Protein AF-A0A9P5YL23-F1 (afdb_monomer)

Mean predicted aligned error: 7.06 Å

Organism: NCBI:txid64659

Solvent-accessible surface area (backbone atoms only — not comparable to full-atom values): 14192 Å² total; per-residue (Å²): 144,65,66,66,64,56,51,51,53,51,50,52,52,52,50,51,51,50,51,52,51,51,53,51,48,52,57,47,50,53,52,48,51,55,54,59,71,64,46,39,34,53,81,73,14,36,40,93,88,44,60,67,50,43,65,71,10,57,54,52,69,65,49,78,51,71,68,59,44,67,68,56,74,75,58,50,74,43,81,51,100,82,50,71,39,52,40,58,86,57,52,39,95,73,55,47,74,68,51,49,46,43,60,67,63,47,41,31,56,53,50,22,52,48,58,55,68,70,48,89,64,95,64,58,71,69,58,48,53,53,50,42,54,54,39,34,45,52,34,42,53,50,42,35,54,50,34,56,72,34,21,46,77,73,44,52,77,66,51,53,50,50,48,35,52,53,47,45,27,54,71,48,25,48,91,90,42,60,77,32,72,82,40,56,60,20,44,37,48,55,39,51,53,50,43,53,56,50,48,58,49,40,71,79,41,77,82,49,62,68,60,53,53,50,46,48,51,45,47,52,51,31,30,52,43,49,53,52,37,39,76,74,37,53,68,62,31,56,53,45,27,56,38,62,29,39,42,69,74,32,51,49,84,85,86,81,123

Secondary structure (DSSP, 8-state):
--HHHHHHHHHHHHHHHHHHHHHHHHHHHHHHHHHHHTPPPTTT-S-TT-HHHHHTSHHHHHSPPHHHHHH----EEEEETTEEEEE-SSBSTT--HHHHHIIIIIHHHHHHHHHHHT--S---HHHHHHHHHHHHHHHHHHHHHHHHHHBGGGS-HHHHHHHHHHHHHHHHS-SS-SS-TTSHHHHHHHHHHHHHHHHHHHHH-TT-HHHHHHHHHHHHHHHHHHHHHHHH-HHHHHHHHHHHT--GGGTSS----

Sequence (257 aa):
LHTSAVRNAETSRKHVARAVKKGNNVRKEERWRKANAMRPSVVLGTRLGDEAKWESSDLARILVNEEELVASTELKPTKQPVGTVYLPEQMGFGVGKVEKELLFRKLPMLSAQATVLGNDVPVTAQKLATMHSQDTEKELAKANAFAKLLDLRNASAGGIAYENRRRIITAFSGRENRFDPGRSEVQAALLTYQIRKLWTHLTNFRRDIGNRRGLRKLVHQRAKILKYLKNKDLNRYETCLARLALESESVEGELVV

InterPro domains:
  IPR000589 Small ribosomal subunit protein uS15 [PF00312] (177-246)
  IPR000589 Small ribosomal subunit protein uS15 [PS00362] (198-228)
  IPR000589 Small ribosomal subunit protein uS15 [SM01387] (165-247)
  IPR005290 Small ribosomal subunit protein uS15, bacteria [MF_01343_B] (160-248)
  IPR005290 Small ribosomal subunit protein uS15, bacteria [PTHR23321] (68-251)
  IPR005290 Small ribosomal subunit protein uS15, bacteria [TIGR00952] (163-246)
  IPR009068 uS15/NS1, RNA-binding domain superfamily [SSF47060] (176-247)

Radius of gyration: 31.48 Å; Cα contacts (8 Å, |Δi|>4): 239; chains: 1; bounding box: 84×40×116 Å

pLDDT: mean 90.46, std 6.44, range [48.97, 97.88]

Foldseek 3Di:
DCPVVVVVVVVVVVVVVVVVVVVVVVVVVVVVVVVVQQFAALLQQHHVPVVVLQCPFLLNVLADDLVVLVVPPDFDWDDDPLGTATADPDFFPPCDPVNVCCLQPPVLLVVLVCVLVPPPDDDDPVVSVVSSSVSSVVSNVVSNVVNVVGRCNPDDPVRSLVSSLVSLQQVQPDPVDSRDCPDLLSLLSNLSVVSVVLVVVCVVVVPCPVSVVVSVVSSLVSLVSLVVCCVVDVVSSVVSCSNSVHDPSSSDDDHDD

Structure (mmCIF, N/CA/C/O backbone):
data_AF-A0A9P5YL23-F1
#
_entry.id   AF-A0A9P5YL23-F1
#
loop_
_atom_site.group_PDB
_atom_site.id
_atom_site.type_symbol
_atom_site.label_atom_id
_atom_site.label_alt_id
_atom_site.label_comp_id
_atom_site.label_asym_id
_atom_site.label_entity_id
_atom_site.label_seq_id
_atom_site.pdbx_PDB_ins_code
_atom_site.Cartn_x
_atom_site.Cartn_y
_atom_site.Cartn_z
_atom_site.occupancy
_atom_site.B_iso_or_equiv
_atom_site.auth_seq_id
_atom_site.auth_comp_id
_atom_site.auth_asym_id
_atom_site.auth_atom_id
_atom_site.pdbx_PDB_model_num
ATOM 1 N N . LEU A 1 1 ? 45.470 -2.648 -69.147 1.00 48.97 1 LEU A N 1
ATOM 2 C CA . LEU A 1 1 ? 44.898 -1.392 -68.597 1.00 48.97 1 LEU A CA 1
ATOM 3 C C . LEU A 1 1 ? 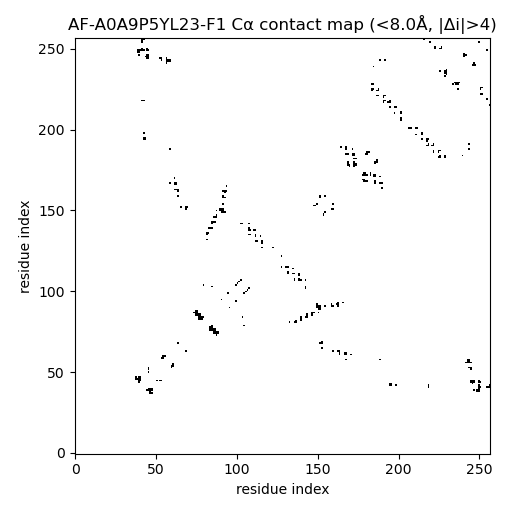43.470 -1.623 -68.057 1.00 48.97 1 LEU A C 1
ATOM 5 O O . LEU A 1 1 ? 42.528 -1.032 -68.558 1.00 48.97 1 LEU A O 1
ATOM 9 N N . HIS A 1 2 ? 43.283 -2.476 -67.036 1.00 61.09 2 HIS A N 1
ATOM 10 C CA . HIS A 1 2 ? 41.943 -2.846 -66.513 1.00 61.09 2 HIS A CA 1
ATOM 11 C C . HIS A 1 2 ? 41.750 -2.569 -65.008 1.00 61.09 2 HIS A C 1
ATOM 13 O O . HIS A 1 2 ? 40.811 -3.059 -64.389 1.00 61.09 2 HIS A O 1
ATOM 19 N N . THR A 1 3 ? 42.626 -1.779 -64.388 1.00 70.12 3 THR A N 1
ATOM 20 C CA . THR A 1 3 ? 42.626 -1.555 -62.932 1.00 70.12 3 THR A CA 1
ATOM 21 C C . THR A 1 3 ? 41.574 -0.540 -62.472 1.00 70.12 3 THR A C 1
ATOM 23 O O . THR A 1 3 ? 41.034 -0.669 -61.375 1.00 70.12 3 THR A O 1
ATOM 26 N N . SER A 1 4 ? 41.228 0.444 -63.307 1.00 77.88 4 SER A N 1
ATOM 27 C CA . SER A 1 4 ? 40.254 1.494 -62.971 1.00 77.88 4 SER A CA 1
ATOM 28 C C . SER A 1 4 ? 38.809 0.988 -62.967 1.00 77.88 4 SER A C 1
ATOM 30 O O . SER A 1 4 ? 38.054 1.304 -62.051 1.00 77.88 4 SER A O 1
ATOM 32 N N . ALA A 1 5 ? 38.431 0.150 -63.936 1.00 80.19 5 ALA A N 1
ATOM 33 C CA . ALA A 1 5 ? 37.085 -0.420 -64.032 1.00 80.19 5 ALA A CA 1
ATOM 34 C C . ALA A 1 5 ? 36.761 -1.348 -62.848 1.00 80.19 5 ALA A C 1
ATOM 36 O O . ALA A 1 5 ? 35.693 -1.238 -62.247 1.00 80.19 5 ALA A O 1
ATOM 37 N N . VAL A 1 6 ? 37.711 -2.206 -62.459 1.00 82.38 6 VAL A N 1
ATOM 38 C CA . VAL A 1 6 ? 37.573 -3.095 -61.292 1.00 82.38 6 VAL A CA 1
ATOM 39 C C . VAL A 1 6 ? 37.455 -2.280 -60.002 1.00 82.38 6 VAL A C 1
ATOM 41 O O . VAL A 1 6 ? 36.562 -2.533 -59.193 1.00 82.38 6 VAL A O 1
ATOM 44 N N . ARG A 1 7 ? 38.286 -1.241 -59.845 1.00 80.56 7 ARG A N 1
ATOM 45 C CA . ARG A 1 7 ? 38.230 -0.327 -58.696 1.00 80.56 7 ARG A CA 1
ATOM 46 C C . ARG A 1 7 ? 36.896 0.424 -58.619 1.00 80.56 7 ARG A C 1
ATOM 48 O O . ARG A 1 7 ? 36.338 0.534 -57.533 1.00 80.56 7 ARG A O 1
ATOM 55 N N . ASN A 1 8 ? 36.358 0.884 -59.748 1.00 83.88 8 ASN A N 1
ATOM 56 C CA . ASN A 1 8 ? 35.061 1.568 -59.813 1.00 83.88 8 ASN A CA 1
ATOM 57 C C . ASN A 1 8 ? 33.884 0.629 -59.497 1.00 83.88 8 ASN A C 1
ATOM 59 O O . ASN A 1 8 ? 32.941 1.013 -58.808 1.00 83.88 8 ASN A O 1
ATOM 63 N N . ALA A 1 9 ? 33.938 -0.626 -59.948 1.00 83.88 9 ALA A N 1
ATOM 64 C CA . ALA A 1 9 ? 32.940 -1.627 -59.577 1.00 83.88 9 ALA A CA 1
ATOM 65 C C . ALA A 1 9 ? 32.987 -1.940 -58.068 1.00 83.88 9 ALA A C 1
ATOM 67 O O . ALA A 1 9 ? 31.945 -2.075 -57.421 1.00 83.88 9 ALA A O 1
ATOM 68 N N . GLU A 1 10 ? 34.185 -2.011 -57.483 1.00 86.06 10 GLU A N 1
ATOM 69 C CA . GLU A 1 10 ? 34.375 -2.229 -56.048 1.00 86.06 10 GLU A CA 1
ATOM 70 C C . GLU A 1 10 ? 33.876 -1.042 -55.206 1.00 86.06 10 GLU A C 1
ATOM 72 O O . GLU A 1 10 ? 33.192 -1.243 -54.197 1.00 86.06 10 GLU A O 1
ATOM 77 N N . THR A 1 11 ? 34.157 0.200 -55.616 1.00 87.00 11 THR A N 1
ATOM 78 C CA . THR A 1 11 ? 33.648 1.395 -54.928 1.00 87.00 11 THR A CA 1
ATOM 79 C C . THR A 1 11 ? 32.127 1.470 -55.007 1.00 87.00 11 THR A C 1
ATOM 81 O O . THR A 1 11 ? 31.495 1.643 -53.964 1.00 87.00 11 THR A O 1
ATOM 84 N N . SER A 1 12 ? 31.516 1.246 -56.176 1.00 85.88 12 SER A N 1
ATOM 85 C CA . SER A 1 12 ? 30.053 1.209 -56.316 1.00 85.88 12 SER A CA 1
ATOM 86 C C . SER A 1 12 ? 29.415 0.138 -55.427 1.00 85.88 12 SER A C 1
ATOM 88 O O . SER A 1 12 ? 28.449 0.430 -54.721 1.00 85.88 12 SER A O 1
ATOM 90 N N . ARG A 1 13 ? 29.995 -1.071 -55.343 1.00 86.75 13 ARG A N 1
ATOM 91 C CA . ARG A 1 13 ? 29.539 -2.115 -54.401 1.00 86.75 13 ARG A CA 1
ATOM 92 C C . ARG A 1 13 ? 29.638 -1.661 -52.941 1.00 86.75 13 ARG A C 1
ATOM 94 O O . ARG A 1 13 ? 28.692 -1.861 -52.179 1.00 86.75 13 ARG A O 1
ATOM 101 N N . LYS A 1 14 ? 30.736 -1.004 -52.543 1.00 89.25 14 LYS A N 1
ATOM 102 C CA . LYS A 1 14 ? 30.898 -0.436 -51.189 1.00 89.25 14 LYS A CA 1
ATOM 103 C C . LYS A 1 14 ? 29.877 0.670 -50.903 1.00 89.25 14 LYS A C 1
ATOM 105 O O . LYS A 1 14 ? 29.349 0.724 -49.793 1.00 89.25 14 LYS A O 1
ATOM 110 N N . HIS A 1 15 ? 29.571 1.529 -51.874 1.00 87.75 15 HIS A N 1
ATOM 111 C CA . HIS A 1 15 ? 28.546 2.568 -51.742 1.00 87.75 15 HIS A CA 1
ATOM 112 C C . HIS A 1 15 ? 27.145 1.970 -51.574 1.00 87.75 15 HIS A C 1
ATOM 114 O O . HIS A 1 15 ? 26.436 2.365 -50.647 1.00 87.75 15 HIS A O 1
ATOM 120 N N . VAL A 1 16 ? 26.781 0.968 -52.380 1.00 91.31 16 VAL A N 1
ATOM 121 C CA . VAL A 1 16 ? 25.510 0.237 -52.239 1.00 91.31 16 VAL A CA 1
ATOM 122 C C . VAL A 1 16 ? 25.432 -0.458 -50.877 1.00 91.31 16 VAL A C 1
ATOM 124 O O . VAL A 1 16 ? 24.447 -0.290 -50.163 1.00 91.31 16 VAL A O 1
ATOM 127 N N . ALA A 1 17 ? 26.490 -1.152 -50.443 1.00 91.69 17 ALA A N 1
ATOM 128 C CA . ALA A 1 17 ? 26.531 -1.797 -49.129 1.00 91.69 17 ALA A CA 1
ATOM 129 C C . ALA A 1 17 ? 26.372 -0.790 -47.972 1.00 91.69 17 ALA A C 1
ATOM 131 O O . ALA A 1 17 ? 25.654 -1.056 -47.006 1.00 91.69 17 ALA A O 1
ATOM 132 N N . ARG A 1 18 ? 26.993 0.394 -48.073 1.00 91.62 18 ARG A N 1
ATOM 133 C CA . ARG A 1 18 ? 26.819 1.490 -47.103 1.00 91.62 18 ARG A CA 1
ATOM 134 C C . ARG A 1 18 ? 25.392 2.036 -47.107 1.00 91.62 18 ARG A C 1
ATOM 136 O O . ARG A 1 18 ? 24.847 2.259 -46.029 1.00 91.62 18 ARG A O 1
ATOM 143 N N . ALA A 1 19 ? 24.780 2.218 -48.277 1.00 92.62 19 ALA A N 1
ATOM 144 C CA . ALA A 1 19 ? 23.396 2.673 -48.401 1.00 92.62 19 ALA A CA 1
ATOM 145 C C . ALA A 1 19 ? 22.411 1.659 -47.793 1.00 92.62 19 ALA A C 1
ATOM 147 O O . ALA A 1 19 ? 21.557 2.041 -46.994 1.00 92.62 19 ALA A O 1
ATOM 148 N N . VAL A 1 20 ? 22.595 0.363 -48.069 1.00 93.50 20 VAL A N 1
ATOM 149 C CA . VAL A 1 20 ? 21.811 -0.727 -47.464 1.00 93.50 20 VAL A CA 1
ATOM 150 C C . VAL A 1 20 ? 22.004 -0.764 -45.948 1.00 93.50 20 VAL A C 1
ATOM 152 O O . VAL A 1 20 ? 21.025 -0.830 -45.207 1.00 93.50 20 VAL A O 1
ATOM 155 N N . LYS A 1 21 ? 23.245 -0.652 -45.453 1.00 94.62 21 LYS A N 1
ATOM 156 C CA . LYS A 1 21 ? 23.530 -0.589 -44.010 1.00 94.62 21 LYS A CA 1
ATOM 157 C C . LYS A 1 21 ? 22.854 0.617 -43.353 1.00 94.62 21 LYS A C 1
ATOM 159 O O . LYS A 1 21 ? 22.260 0.466 -42.290 1.00 94.62 21 LYS A O 1
ATOM 164 N N . LYS A 1 22 ? 22.895 1.792 -43.992 1.00 94.38 22 LYS A N 1
ATOM 165 C CA . LYS A 1 22 ? 22.212 3.005 -43.518 1.00 94.38 22 LYS A CA 1
ATOM 166 C C . LYS A 1 22 ? 20.697 2.794 -43.460 1.00 94.38 22 LYS A C 1
ATOM 168 O O . LYS A 1 22 ? 20.102 3.068 -42.425 1.00 94.38 22 LYS A O 1
ATOM 173 N N . GLY A 1 23 ? 20.091 2.235 -44.510 1.00 95.19 23 GLY A N 1
ATOM 174 C CA . GLY A 1 23 ? 18.663 1.901 -44.529 1.00 95.19 23 GLY A CA 1
ATOM 175 C C . GLY A 1 23 ? 18.271 0.889 -43.446 1.00 95.19 23 GLY A C 1
ATOM 176 O O . GLY A 1 23 ? 17.275 1.074 -42.750 1.00 95.19 23 GLY A O 1
ATOM 177 N N . ASN A 1 24 ? 19.086 -0.145 -43.232 1.00 95.75 24 ASN A N 1
ATOM 178 C CA . ASN A 1 24 ? 18.870 -1.129 -42.171 1.00 95.75 24 ASN A CA 1
ATOM 179 C C . ASN A 1 24 ? 18.997 -0.520 -40.770 1.00 95.75 24 ASN A C 1
ATOM 181 O O . ASN A 1 24 ? 18.215 -0.876 -39.890 1.00 95.75 24 ASN A O 1
ATOM 185 N N . ASN A 1 25 ? 19.938 0.406 -40.567 1.00 94.69 25 ASN A N 1
ATOM 186 C CA . ASN A 1 25 ? 20.079 1.135 -39.309 1.00 94.69 25 ASN A CA 1
ATOM 187 C C . ASN A 1 25 ? 18.849 2.001 -39.030 1.00 94.69 25 ASN A C 1
ATOM 189 O O . ASN A 1 25 ? 18.303 1.901 -37.940 1.00 94.69 25 ASN A O 1
ATOM 193 N N . VAL A 1 26 ? 18.345 2.746 -40.021 1.00 95.62 26 VAL A N 1
ATOM 194 C CA . VAL A 1 26 ? 17.111 3.540 -39.874 1.00 95.62 26 VAL A CA 1
ATOM 195 C C . VAL A 1 26 ? 15.925 2.639 -39.516 1.00 95.62 26 VAL A C 1
ATOM 197 O O . VAL A 1 26 ? 15.253 2.869 -38.516 1.00 95.62 26 VAL A O 1
ATOM 200 N N . ARG A 1 27 ? 15.730 1.525 -40.237 1.00 95.06 27 ARG A N 1
ATOM 201 C CA . ARG A 1 27 ? 14.684 0.533 -39.910 1.00 95.06 27 ARG A CA 1
ATOM 202 C C . ARG A 1 27 ? 14.864 -0.087 -38.521 1.00 95.06 27 ARG A C 1
ATOM 204 O O . ARG A 1 27 ? 13.893 -0.501 -37.888 1.00 95.06 27 ARG A O 1
ATOM 211 N N . LYS A 1 28 ? 16.104 -0.246 -38.052 1.00 93.56 28 LYS A N 1
ATOM 212 C CA . LYS 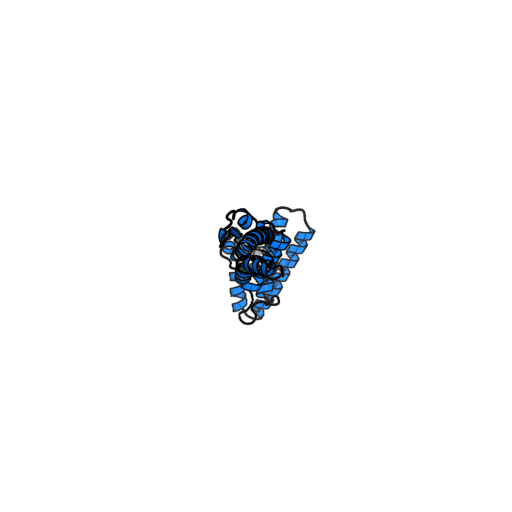A 1 28 ? 16.409 -0.740 -36.701 1.00 93.56 28 LYS A CA 1
ATOM 213 C C . LYS A 1 28 ? 16.072 0.317 -35.650 1.00 93.56 28 LYS A C 1
ATOM 215 O O . LYS A 1 28 ? 15.453 -0.031 -34.652 1.00 93.56 28 LYS A O 1
ATOM 220 N N . GLU A 1 29 ? 16.424 1.577 -35.885 1.00 92.81 29 GLU A N 1
ATOM 221 C CA . GLU A 1 29 ? 16.100 2.709 -35.013 1.00 92.81 29 GLU A CA 1
ATOM 222 C C . GLU A 1 29 ? 14.594 2.932 -34.904 1.00 92.81 29 GLU A C 1
ATOM 224 O O . GLU A 1 29 ? 14.086 3.107 -33.803 1.00 92.81 29 GLU A O 1
ATOM 229 N N . GLU A 1 30 ? 13.856 2.864 -36.012 1.00 93.31 30 GLU A N 1
ATOM 230 C CA . GLU A 1 30 ? 12.396 2.977 -36.007 1.00 93.31 30 GLU A CA 1
ATOM 231 C C . GLU A 1 30 ? 11.744 1.854 -35.199 1.00 93.31 30 GLU A C 1
ATOM 233 O O . GLU A 1 30 ? 10.883 2.119 -34.359 1.00 93.31 30 GLU A O 1
ATOM 238 N N . ARG A 1 31 ? 12.180 0.602 -35.402 1.00 90.69 31 ARG A N 1
ATOM 239 C CA . ARG A 1 31 ? 11.724 -0.539 -34.592 1.00 90.69 31 ARG A CA 1
ATOM 240 C C . ARG A 1 31 ? 12.059 -0.344 -33.118 1.00 90.69 31 ARG A C 1
ATOM 242 O O . ARG A 1 31 ? 11.210 -0.599 -32.271 1.00 90.69 31 ARG A O 1
ATOM 249 N N . TRP A 1 32 ? 13.261 0.143 -32.819 1.00 87.94 32 TRP A N 1
ATOM 250 C CA . TRP A 1 32 ? 13.695 0.418 -31.454 1.00 87.94 32 TRP A CA 1
ATOM 251 C C . TRP A 1 32 ? 12.861 1.524 -30.798 1.00 87.94 32 TRP A C 1
ATOM 253 O O . TRP A 1 32 ? 12.402 1.337 -29.677 1.00 87.94 32 TRP A O 1
ATOM 263 N N . ARG A 1 33 ? 12.582 2.635 -31.496 1.00 88.06 33 ARG A N 1
ATOM 264 C CA . ARG A 1 33 ? 11.720 3.715 -30.984 1.00 88.06 33 ARG A CA 1
ATOM 265 C C . ARG A 1 33 ? 10.299 3.230 -30.734 1.00 88.06 33 ARG A C 1
ATOM 267 O O . ARG A 1 33 ? 9.756 3.520 -29.676 1.00 88.06 33 ARG A O 1
ATOM 274 N N . LYS A 1 34 ? 9.715 2.477 -31.675 1.00 88.06 34 LYS A N 1
ATOM 275 C CA . LYS A 1 34 ? 8.373 1.894 -31.516 1.00 88.06 34 LYS A CA 1
ATOM 276 C C . LYS A 1 34 ? 8.317 0.959 -30.307 1.00 88.06 34 LYS A C 1
ATOM 278 O O . LYS A 1 34 ? 7.428 1.104 -29.478 1.00 88.06 34 LYS A O 1
ATOM 283 N N . ALA A 1 35 ? 9.301 0.069 -30.168 1.00 86.06 35 ALA A N 1
ATOM 284 C CA . ALA A 1 35 ? 9.404 -0.817 -29.012 1.00 86.06 35 ALA A CA 1
ATOM 285 C C . ALA A 1 35 ? 9.568 -0.028 -27.702 1.00 86.06 35 ALA A C 1
ATOM 287 O O . ALA A 1 35 ? 8.891 -0.322 -26.727 1.00 86.06 35 ALA A O 1
ATOM 288 N N . ASN A 1 36 ? 10.414 1.007 -27.680 1.00 85.69 36 ASN A N 1
ATOM 289 C CA . ASN A 1 36 ? 10.666 1.793 -26.473 1.00 85.69 36 ASN A CA 1
ATOM 290 C C . ASN A 1 36 ? 9.479 2.681 -26.071 1.00 85.69 36 ASN A C 1
ATOM 292 O O . ASN A 1 36 ? 9.259 2.886 -24.885 1.00 85.69 36 ASN A O 1
ATOM 296 N N . ALA A 1 37 ? 8.699 3.172 -27.035 1.00 85.06 37 ALA A N 1
ATOM 297 C CA . ALA A 1 37 ? 7.471 3.920 -26.770 1.00 85.06 37 ALA A CA 1
ATOM 298 C C . ALA A 1 37 ? 6.367 3.040 -26.160 1.00 85.06 37 ALA A 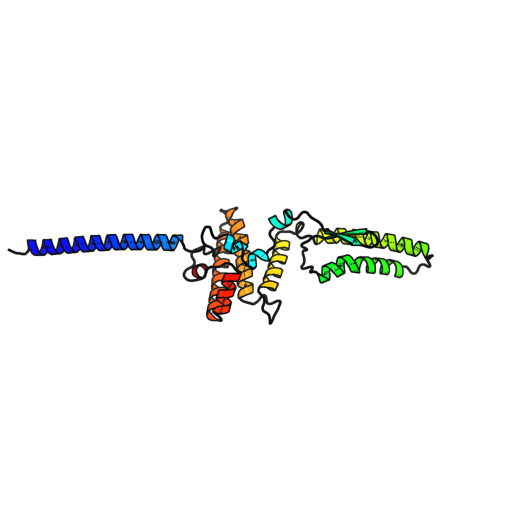C 1
ATOM 300 O O . ALA A 1 37 ? 5.558 3.529 -25.381 1.00 85.06 37 ALA A O 1
ATOM 301 N N . MET A 1 38 ? 6.343 1.747 -26.501 1.00 85.12 38 MET A N 1
ATOM 302 C CA . MET A 1 38 ? 5.363 0.787 -25.981 1.00 85.12 38 MET A CA 1
ATOM 303 C C . MET A 1 38 ? 5.790 0.107 -24.674 1.00 85.12 38 MET A C 1
ATOM 305 O O . MET A 1 38 ? 5.005 -0.662 -24.120 1.00 85.12 38 MET A O 1
ATOM 309 N N . ARG A 1 39 ? 7.004 0.369 -24.175 1.00 87.38 39 ARG A N 1
ATOM 310 C CA . ARG A 1 39 ? 7.492 -0.234 -22.932 1.00 87.38 39 ARG A CA 1
ATOM 311 C C . ARG A 1 39 ? 6.712 0.284 -21.719 1.00 87.38 39 ARG A C 1
ATOM 313 O O . ARG A 1 39 ? 6.489 1.492 -21.613 1.00 87.38 39 ARG A O 1
ATOM 320 N N . PRO A 1 40 ? 6.345 -0.591 -20.770 1.00 91.31 40 PRO A N 1
ATOM 321 C CA . PRO A 1 40 ? 5.714 -0.162 -19.532 1.00 91.31 40 PRO A CA 1
ATOM 322 C C . PRO A 1 40 ? 6.687 0.631 -18.655 1.00 91.31 40 PRO A C 1
ATOM 324 O O . PRO A 1 40 ? 7.904 0.430 -18.675 1.00 91.31 40 PRO A O 1
ATOM 327 N N . SER A 1 41 ? 6.134 1.518 -17.831 1.00 91.25 41 SER A N 1
ATOM 328 C CA . SER A 1 41 ? 6.896 2.233 -16.810 1.00 91.25 41 SER A CA 1
ATOM 329 C C . SER A 1 41 ? 7.490 1.249 -15.805 1.00 91.25 41 SER A C 1
ATOM 331 O O . SER A 1 41 ? 6.781 0.429 -15.232 1.00 91.25 41 SER A O 1
ATOM 333 N N . VAL A 1 42 ? 8.781 1.375 -15.510 1.00 92.25 42 VAL A N 1
ATOM 334 C CA . VAL A 1 42 ? 9.458 0.541 -14.502 1.00 92.25 42 VAL A CA 1
ATOM 335 C C . VAL A 1 42 ? 8.930 0.821 -13.083 1.00 92.25 42 VAL A C 1
ATOM 337 O O . VAL A 1 42 ? 8.886 -0.060 -12.221 1.00 92.25 42 VAL A O 1
ATOM 340 N N . VAL A 1 43 ? 8.485 2.056 -12.829 1.00 93.44 43 VAL A N 1
ATOM 341 C CA . VAL A 1 43 ? 7.951 2.477 -11.527 1.00 93.44 43 VAL A CA 1
ATOM 342 C C . VAL A 1 43 ? 6.515 1.981 -11.357 1.00 93.44 43 VAL A C 1
ATOM 344 O O . VAL A 1 43 ? 6.219 1.246 -10.410 1.00 93.44 43 VAL A O 1
ATOM 347 N N . LEU A 1 44 ? 5.627 2.341 -12.286 1.00 91.75 44 LEU A N 1
ATOM 348 C CA . LEU A 1 44 ? 4.188 2.076 -12.165 1.00 91.75 44 LEU A CA 1
ATOM 349 C C . LEU A 1 44 ? 3.763 0.711 -12.717 1.00 91.75 44 LEU A C 1
ATOM 351 O O . LEU A 1 44 ? 2.737 0.188 -12.291 1.00 91.75 44 LEU A O 1
ATOM 355 N N . GLY A 1 45 ? 4.554 0.130 -13.617 1.00 88.56 45 GLY A N 1
ATOM 356 C CA . GLY A 1 45 ? 4.305 -1.162 -14.258 1.00 88.56 45 GLY A CA 1
ATOM 357 C C . GLY A 1 45 ? 3.338 -1.132 -15.438 1.00 88.56 45 GLY A C 1
ATOM 358 O O . GLY A 1 45 ? 3.215 -2.144 -16.122 1.00 88.56 45 GLY A O 1
ATOM 359 N N . THR A 1 46 ? 2.682 0.003 -15.690 1.00 89.12 46 THR A N 1
ATOM 360 C CA . THR A 1 46 ? 1.718 0.204 -16.778 1.00 89.12 46 THR A CA 1
ATOM 361 C C . THR A 1 46 ? 2.317 1.027 -17.917 1.00 89.12 46 THR A C 1
ATOM 363 O O . THR A 1 46 ? 3.282 1.778 -17.731 1.00 89.12 46 THR A O 1
ATOM 366 N N . ARG A 1 47 ? 1.745 0.885 -19.114 1.00 88.31 47 ARG A N 1
ATOM 367 C CA . ARG A 1 47 ? 2.065 1.731 -20.270 1.00 88.31 47 ARG A CA 1
ATOM 368 C C . ARG A 1 47 ? 1.397 3.094 -20.121 1.00 88.31 47 ARG A C 1
ATOM 370 O O . ARG A 1 47 ? 0.452 3.264 -19.349 1.00 88.31 47 ARG A O 1
ATOM 377 N N . LEU A 1 48 ? 1.902 4.074 -20.862 1.00 83.06 48 LEU A N 1
ATOM 378 C CA . LEU A 1 48 ? 1.311 5.407 -20.889 1.00 83.06 48 LEU A CA 1
ATOM 379 C C . LEU A 1 48 ? -0.121 5.325 -21.448 1.00 83.06 48 LEU A C 1
ATOM 381 O O . LEU A 1 48 ? -0.306 4.842 -22.561 1.00 83.06 48 LEU A O 1
ATOM 385 N N . GLY A 1 49 ? -1.111 5.783 -20.677 1.00 82.25 49 GLY A N 1
ATOM 386 C CA . GLY A 1 49 ? -2.535 5.737 -21.043 1.00 82.25 49 GLY A CA 1
ATOM 387 C C . GLY A 1 49 ? -3.309 4.509 -20.542 1.00 82.25 49 GLY A C 1
ATOM 388 O O . GLY A 1 49 ? -4.531 4.501 -20.621 1.00 82.25 49 GLY A O 1
ATOM 389 N N . ASP A 1 50 ? -2.639 3.513 -19.955 1.00 85.44 50 ASP A N 1
ATOM 390 C CA . ASP A 1 50 ? -3.277 2.295 -19.428 1.00 85.44 50 ASP A CA 1
ATOM 391 C C . ASP A 1 50 ? -3.672 2.420 -17.939 1.00 85.44 50 ASP A C 1
ATOM 393 O O . ASP A 1 50 ? -3.496 1.489 -17.146 1.00 85.44 50 ASP A O 1
ATOM 397 N N . GLU A 1 51 ? -4.191 3.572 -17.512 1.00 82.06 51 GLU A N 1
ATOM 398 C CA . GLU A 1 51 ? -4.558 3.803 -16.101 1.00 82.06 51 GLU A CA 1
ATOM 399 C C . GLU A 1 51 ? -5.728 2.917 -15.645 1.00 82.06 51 GLU A C 1
ATOM 401 O O . GLU A 1 51 ? -5.729 2.423 -14.517 1.00 82.06 51 GLU A O 1
ATOM 406 N N . ALA A 1 52 ? -6.635 2.565 -16.560 1.00 89.19 52 ALA A N 1
ATOM 407 C CA . ALA A 1 52 ? -7.748 1.651 -16.297 1.00 89.19 52 ALA A CA 1
ATOM 408 C C . ALA A 1 52 ? -7.299 0.251 -15.820 1.00 89.19 52 ALA A C 1
ATOM 410 O O . ALA A 1 52 ? -8.004 -0.416 -15.054 1.00 89.19 52 ALA A O 1
ATOM 411 N N . LYS A 1 53 ? -6.102 -0.214 -16.222 1.00 89.31 53 LYS A N 1
ATOM 412 C CA . LYS A 1 53 ? -5.538 -1.482 -15.716 1.00 89.31 53 LYS A CA 1
ATOM 413 C C . LYS A 1 53 ? -5.271 -1.409 -14.215 1.00 89.31 53 LYS A C 1
ATOM 415 O O . LYS A 1 53 ? -5.428 -2.401 -13.511 1.00 89.31 53 LYS A O 1
ATOM 420 N N . TRP A 1 54 ? -4.860 -0.242 -13.722 1.00 90.56 54 TRP A N 1
ATOM 421 C CA . TRP A 1 54 ? -4.648 -0.044 -12.297 1.00 90.56 54 TRP A CA 1
ATOM 422 C C . TRP A 1 54 ? -5.969 -0.000 -11.539 1.00 90.56 54 TRP A C 1
ATOM 424 O O . TRP A 1 54 ? -6.102 -0.705 -10.550 1.00 90.56 54 TRP A O 1
ATOM 434 N N . GLU A 1 55 ? -6.954 0.759 -12.005 1.00 90.31 55 GLU A N 1
ATOM 435 C CA . GLU A 1 55 ? -8.253 0.879 -11.322 1.00 90.31 55 GLU A CA 1
ATOM 436 C C . GLU A 1 55 ? -8.996 -0.462 -11.219 1.00 90.31 55 GLU A C 1
ATOM 438 O O . GLU A 1 55 ? -9.670 -0.754 -10.231 1.00 90.31 55 GLU A O 1
ATOM 443 N N . SER A 1 56 ? -8.826 -1.327 -12.222 1.00 90.88 56 SER A N 1
ATOM 444 C CA . SER A 1 56 ? -9.376 -2.688 -12.222 1.00 90.88 56 SER A CA 1
ATOM 445 C C . SER A 1 56 ? -8.573 -3.691 -11.385 1.00 90.88 56 SER A C 1
ATOM 447 O O . SER A 1 56 ? -9.060 -4.794 -11.127 1.00 90.88 56 SER A O 1
ATOM 449 N N . SER A 1 57 ? -7.375 -3.313 -10.936 1.00 93.75 57 SER A N 1
ATOM 450 C CA . SER A 1 57 ? -6.477 -4.149 -10.147 1.00 93.75 57 SER A CA 1
ATOM 451 C C . SER A 1 57 ? -7.068 -4.490 -8.781 1.00 93.75 57 SER A C 1
ATOM 453 O O . SER A 1 57 ? -7.640 -3.634 -8.101 1.00 93.75 57 SER A O 1
ATOM 455 N N . ASP A 1 58 ? -6.841 -5.723 -8.323 1.00 95.00 58 ASP A N 1
ATOM 456 C CA . ASP A 1 58 ? -7.202 -6.143 -6.967 1.00 95.00 58 ASP A CA 1
ATOM 457 C C . ASP A 1 58 ? -6.594 -5.207 -5.923 1.00 95.00 58 ASP A C 1
ATOM 459 O O . ASP A 1 58 ? -7.284 -4.781 -4.999 1.00 95.00 58 ASP A O 1
ATOM 463 N N . LEU A 1 59 ? -5.309 -4.857 -6.078 1.00 94.81 59 LEU A N 1
ATOM 464 C CA . LEU A 1 59 ? -4.624 -3.989 -5.126 1.00 94.81 59 LEU A CA 1
ATOM 465 C C . LEU A 1 59 ? -5.307 -2.621 -5.018 1.00 94.81 59 LEU A C 1
ATOM 467 O O . LEU A 1 59 ? -5.530 -2.158 -3.904 1.00 94.81 59 LEU A O 1
ATOM 471 N N . ALA A 1 60 ? -5.658 -1.996 -6.144 1.00 93.75 60 ALA A N 1
ATOM 472 C CA . ALA A 1 60 ? -6.289 -0.679 -6.151 1.00 93.75 60 ALA A CA 1
ATOM 473 C C . ALA A 1 60 ? -7.651 -0.694 -5.448 1.00 93.75 60 ALA A C 1
ATOM 475 O O . ALA A 1 60 ? -7.900 0.153 -4.600 1.00 93.75 60 ALA A O 1
ATOM 476 N N . ARG A 1 61 ? -8.479 -1.713 -5.715 1.00 93.81 61 ARG A N 1
ATOM 477 C CA . ARG A 1 61 ? -9.812 -1.878 -5.104 1.00 93.81 61 ARG A CA 1
ATOM 478 C C . ARG A 1 61 ? -9.791 -2.044 -3.585 1.00 93.81 61 ARG A C 1
ATOM 480 O O . ARG A 1 61 ? -10.795 -1.813 -2.920 1.00 93.81 61 ARG A O 1
ATOM 487 N N . ILE A 1 62 ? -8.680 -2.528 -3.039 1.00 93.69 62 ILE A N 1
ATOM 488 C CA . ILE A 1 62 ? -8.542 -2.810 -1.607 1.00 93.69 62 ILE A CA 1
ATOM 489 C C . ILE A 1 62 ? -8.071 -1.572 -0.830 1.00 93.69 62 ILE A C 1
ATOM 491 O O . ILE A 1 62 ? -8.377 -1.432 0.364 1.00 93.69 62 ILE A O 1
ATOM 495 N N . LEU A 1 63 ? -7.289 -0.710 -1.482 1.00 94.38 63 LEU A N 1
ATOM 496 C CA . LEU A 1 63 ? -6.689 0.463 -0.862 1.00 94.38 63 LEU A CA 1
ATOM 497 C C . LEU A 1 63 ? -7.745 1.500 -0.487 1.00 94.38 63 LEU A C 1
ATOM 499 O O . LEU A 1 63 ? -8.755 1.670 -1.153 1.00 94.38 63 LEU A O 1
ATOM 503 N N . VAL A 1 64 ? -7.471 2.201 0.604 1.00 91.94 64 VAL A N 1
ATOM 504 C CA . VAL A 1 64 ? -8.185 3.400 1.021 1.00 91.94 64 VAL A CA 1
ATOM 505 C C . VAL A 1 64 ? -7.435 4.601 0.484 1.00 91.94 64 VAL A C 1
ATOM 507 O O . VAL A 1 64 ? -6.272 4.816 0.857 1.00 91.94 64 VAL A O 1
ATOM 510 N N . ASN A 1 65 ? -8.111 5.374 -0.358 1.00 89.69 65 ASN A N 1
ATOM 511 C CA . ASN A 1 65 ? -7.620 6.654 -0.842 1.00 89.69 65 ASN A CA 1
ATOM 512 C C . ASN A 1 65 ? -8.162 7.789 0.031 1.00 89.69 65 ASN A C 1
ATOM 514 O O . ASN A 1 65 ? -9.295 7.748 0.506 1.00 89.69 65 ASN A O 1
ATOM 518 N N . GLU A 1 66 ? -7.341 8.813 0.246 1.00 86.69 66 GLU A N 1
ATOM 519 C CA . GLU A 1 66 ? -7.721 9.987 1.040 1.00 86.69 66 GLU A CA 1
ATOM 520 C C . GLU A 1 66 ? -8.887 10.747 0.389 1.00 86.69 66 GLU A C 1
ATOM 522 O O . GLU A 1 66 ? -9.827 11.145 1.069 1.00 86.69 66 GLU A O 1
ATOM 527 N N . GLU A 1 67 ? -8.888 10.839 -0.941 1.00 86.25 67 GLU A N 1
ATOM 528 C CA . GLU A 1 67 ? -9.952 11.475 -1.725 1.00 86.25 67 GLU A CA 1
ATOM 529 C C . GLU A 1 67 ? -11.304 10.761 -1.560 1.00 86.25 67 GLU A C 1
ATOM 531 O O . GLU A 1 67 ? -12.327 11.410 -1.346 1.00 86.25 67 GLU A O 1
ATOM 536 N N . GLU A 1 68 ? -11.312 9.424 -1.571 1.00 86.19 68 GLU A N 1
ATOM 537 C CA . GLU A 1 68 ? -12.523 8.620 -1.353 1.00 86.19 68 GLU A CA 1
ATOM 538 C C . GLU A 1 68 ? -13.074 8.789 0.067 1.00 86.19 68 GLU A C 1
ATOM 540 O O . GLU A 1 68 ? -14.289 8.872 0.264 1.00 86.19 68 GLU A O 1
ATOM 545 N N . LEU A 1 69 ? -12.187 8.869 1.066 1.00 86.06 69 LEU A N 1
ATOM 546 C CA . LEU A 1 69 ? -12.586 9.097 2.453 1.00 86.06 69 LEU A CA 1
ATOM 547 C C . LEU A 1 69 ? -13.277 10.450 2.618 1.00 86.06 69 LEU A C 1
ATOM 549 O O . LEU A 1 69 ? -14.321 10.502 3.267 1.00 86.06 69 LEU A O 1
ATOM 553 N N . VAL A 1 70 ? -12.723 11.507 2.019 1.00 82.56 70 VAL A N 1
ATOM 554 C CA . VAL A 1 70 ? -13.290 12.864 2.061 1.00 82.56 70 VAL A CA 1
ATOM 555 C C . VAL A 1 70 ? -14.612 12.938 1.293 1.00 82.56 70 VAL A C 1
ATOM 557 O O . VAL A 1 70 ? -15.561 13.556 1.771 1.00 82.56 70 VAL A O 1
ATOM 560 N N . ALA A 1 71 ? -14.701 12.281 0.133 1.00 83.75 71 ALA A N 1
ATOM 561 C CA . ALA A 1 71 ? -15.917 12.253 -0.679 1.00 83.75 71 ALA A CA 1
ATOM 562 C C . ALA A 1 71 ? -17.066 11.510 0.017 1.00 83.75 71 ALA A C 1
ATOM 564 O O . ALA A 1 71 ? -18.228 11.906 -0.088 1.00 83.75 71 ALA A O 1
ATOM 565 N N . SER A 1 72 ? -16.759 10.453 0.772 1.00 74.06 72 SER A N 1
ATOM 566 C CA . SER A 1 72 ? -17.751 9.811 1.625 1.00 74.06 72 SER A CA 1
ATOM 567 C C . SER A 1 72 ? -18.135 10.795 2.738 1.00 74.06 72 SER A C 1
ATOM 569 O O . SER A 1 72 ? -17.364 11.032 3.656 1.00 74.06 72 SER A O 1
ATOM 571 N N . THR A 1 73 ? -19.306 11.427 2.672 1.00 66.81 73 THR A N 1
ATOM 572 C CA . THR A 1 73 ? -19.781 12.315 3.757 1.00 66.81 73 THR A CA 1
ATOM 573 C C . THR A 1 73 ? -20.799 11.610 4.656 1.00 66.81 73 THR A C 1
ATOM 575 O O . THR A 1 73 ? -20.986 11.969 5.817 1.00 66.81 73 THR A O 1
ATOM 578 N N . GLU A 1 74 ? -21.419 10.539 4.166 1.00 70.62 74 GLU A N 1
ATOM 579 C CA . GLU A 1 74 ? -22.573 9.935 4.822 1.00 70.62 74 GLU A CA 1
ATOM 580 C C . GLU A 1 74 ? -22.174 9.111 6.056 1.00 70.62 74 GLU A C 1
ATOM 582 O O . GLU A 1 74 ? -21.368 8.179 5.986 1.00 70.62 74 GLU A O 1
ATOM 587 N N . LEU A 1 75 ? -22.745 9.469 7.208 1.00 78.88 75 LEU A N 1
ATOM 588 C CA . LEU A 1 75 ? -22.727 8.661 8.425 1.00 78.88 75 LEU A CA 1
ATOM 589 C C . LEU A 1 75 ? -24.010 7.834 8.466 1.00 78.88 75 LEU A C 1
ATOM 591 O O . LEU A 1 75 ? -25.100 8.385 8.324 1.00 78.88 75 LEU A O 1
ATOM 595 N N . LYS A 1 76 ? -23.903 6.520 8.691 1.00 79.69 76 LYS A N 1
ATOM 596 C CA . LYS A 1 76 ? -25.077 5.634 8.731 1.00 79.69 76 LYS A CA 1
ATOM 597 C C . LYS A 1 76 ? -25.675 5.653 10.147 1.00 79.69 76 LYS A C 1
ATOM 599 O O . LYS A 1 76 ? -25.017 5.160 11.074 1.00 79.69 76 LYS A O 1
ATOM 604 N N . PRO A 1 77 ? -26.889 6.207 10.354 1.00 85.00 77 PRO A N 1
ATOM 605 C CA . PRO A 1 77 ? -27.509 6.226 11.670 1.00 85.00 77 PRO A CA 1
ATOM 606 C C . PRO A 1 77 ? -27.961 4.814 12.040 1.00 85.00 77 PRO A C 1
ATOM 608 O O . PRO A 1 77 ? -28.762 4.187 11.349 1.00 85.00 77 PRO A O 1
ATOM 611 N N . THR A 1 78 ? -27.456 4.307 13.157 1.00 83.12 78 THR A N 1
ATOM 612 C CA . THR A 1 78 ? -27.862 3.022 13.722 1.00 83.12 78 THR A CA 1
ATOM 613 C C . THR A 1 78 ? -28.764 3.293 14.914 1.00 83.12 78 THR A C 1
ATOM 615 O O . THR A 1 78 ? -28.313 3.803 15.943 1.00 83.12 78 THR A O 1
ATOM 618 N N . LYS A 1 79 ? -30.056 2.989 14.758 1.00 83.69 79 LYS A N 1
ATOM 619 C CA . LYS A 1 79 ? -31.051 3.162 15.821 1.00 83.69 79 LYS A CA 1
ATOM 620 C C . LYS A 1 79 ? -30.797 2.167 16.953 1.00 83.69 79 LYS A C 1
ATOM 622 O O . LYS A 1 79 ? -30.572 0.982 16.711 1.00 83.69 79 LYS A O 1
ATOM 627 N N . GLN A 1 80 ? -30.856 2.668 18.176 1.00 78.94 80 GLN A N 1
ATOM 628 C CA . GLN A 1 80 ? -30.775 1.928 19.429 1.00 78.94 80 GLN A CA 1
ATOM 629 C C . GLN A 1 80 ? -32.032 2.206 20.270 1.00 78.94 80 GLN A C 1
ATOM 631 O O . GLN A 1 80 ? -32.760 3.150 19.962 1.00 78.94 80 GLN A O 1
ATOM 636 N N . PRO A 1 81 ? -32.307 1.417 21.325 1.00 77.94 81 PRO A N 1
ATOM 637 C CA . PRO A 1 81 ? -33.529 1.559 22.119 1.00 77.94 81 PRO A CA 1
ATOM 638 C C . PRO A 1 81 ? -33.726 2.958 22.723 1.00 77.94 81 PRO A C 1
ATOM 640 O O . PRO A 1 81 ? -34.854 3.427 22.791 1.00 77.94 81 PRO A O 1
ATOM 643 N N . VAL A 1 82 ? -32.635 3.623 23.127 1.00 81.06 82 VAL A N 1
ATOM 644 C CA . VAL A 1 82 ? -32.659 4.931 23.819 1.00 81.06 82 VAL A CA 1
ATOM 645 C C . VAL A 1 82 ? -31.922 6.022 23.012 1.00 81.06 82 VAL A C 1
ATOM 647 O O . VAL A 1 82 ? -31.617 7.091 23.518 1.00 81.06 82 VAL A O 1
ATOM 650 N N . GLY A 1 83 ? -31.608 5.794 21.728 1.00 84.06 83 GLY A N 1
ATOM 651 C CA . GLY A 1 83 ? -30.924 6.815 20.923 1.00 84.06 83 GLY A CA 1
ATOM 652 C C . GLY A 1 83 ? -30.383 6.335 19.581 1.00 84.06 83 GLY A C 1
ATOM 653 O O . GLY A 1 83 ? -30.744 5.275 19.077 1.00 84.06 83 GLY A O 1
ATOM 654 N N . THR A 1 84 ? -29.498 7.126 18.976 1.00 88.12 84 THR A N 1
ATOM 655 C CA . THR A 1 84 ? -28.874 6.814 17.682 1.00 88.12 84 THR A CA 1
ATOM 656 C C . THR A 1 84 ? -27.361 6.910 17.765 1.00 88.12 84 THR A C 1
ATOM 658 O O . THR A 1 84 ? -26.827 7.896 18.282 1.00 88.12 84 THR A O 1
ATOM 661 N N . VAL A 1 85 ? -26.671 5.920 17.198 1.00 88.44 85 VAL A N 1
ATOM 662 C CA . VAL A 1 85 ? -25.218 5.972 17.007 1.00 88.44 85 VAL A CA 1
ATOM 663 C C . VAL A 1 85 ? -24.911 6.202 15.536 1.00 88.44 85 VAL A C 1
ATOM 665 O O . VAL A 1 85 ? -25.447 5.508 14.672 1.00 88.44 85 VAL A O 1
ATOM 668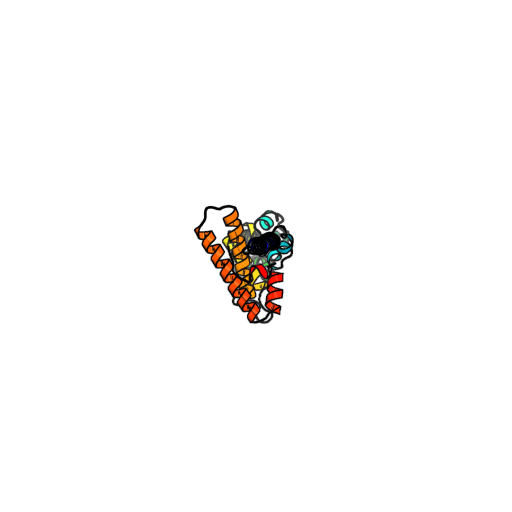 N N . TYR A 1 86 ? -24.051 7.172 15.248 1.00 89.75 86 TYR A N 1
ATOM 669 C CA . TYR A 1 86 ? -23.610 7.489 13.894 1.00 89.75 86 TYR A CA 1
ATOM 670 C C . TYR A 1 86 ? -22.297 6.769 13.621 1.00 89.75 86 TYR A C 1
ATOM 672 O O . TYR A 1 86 ? -21.265 7.124 14.188 1.00 89.75 86 TYR A O 1
ATOM 680 N N . LEU A 1 87 ? -22.337 5.735 12.778 1.00 89.75 87 LEU A N 1
ATOM 681 C CA . LEU A 1 87 ? -21.147 4.945 12.485 1.00 89.75 87 LEU A CA 1
ATOM 682 C C . LEU A 1 87 ? -20.573 5.324 11.116 1.00 89.75 87 LEU A C 1
ATOM 684 O O . LEU A 1 87 ? -21.325 5.344 10.131 1.00 89.75 87 LEU A O 1
ATOM 688 N N . PRO A 1 88 ? -19.251 5.550 11.025 1.00 88.56 88 PRO A N 1
ATOM 689 C CA . PRO A 1 88 ? -18.585 5.695 9.744 1.00 88.56 88 PRO A CA 1
ATOM 690 C C . PRO A 1 88 ? -18.587 4.364 8.978 1.00 88.56 88 PRO A C 1
ATOM 692 O O . PRO A 1 88 ? -18.755 3.264 9.535 1.00 88.56 88 PRO A O 1
ATOM 695 N N . GLU A 1 89 ? -18.427 4.466 7.660 1.00 85.44 89 GLU A N 1
ATOM 696 C CA . GLU A 1 89 ? -18.325 3.300 6.785 1.00 85.44 89 GLU A CA 1
ATOM 697 C C . GLU A 1 89 ? -16.997 2.573 6.983 1.00 85.44 89 GLU A C 1
ATOM 699 O O . GLU A 1 89 ? -16.987 1.359 7.201 1.00 85.44 89 GLU A O 1
ATOM 704 N N . GLN A 1 90 ? -15.899 3.329 6.975 1.00 88.62 90 GLN A N 1
ATOM 705 C CA . GLN A 1 90 ? -14.556 2.808 7.177 1.00 88.62 90 GLN A CA 1
ATOM 706 C C . GLN A 1 90 ? -14.017 3.233 8.544 1.00 88.62 90 GLN A C 1
ATOM 708 O O . GLN A 1 90 ? -14.029 4.411 8.889 1.00 88.62 90 GLN A O 1
ATOM 713 N N . MET A 1 91 ? -13.533 2.262 9.316 1.00 90.81 91 MET A N 1
ATOM 714 C CA . MET A 1 91 ? -12.948 2.488 10.636 1.00 90.81 91 MET A CA 1
ATOM 715 C C . MET A 1 91 ? -11.466 2.137 10.638 1.00 90.81 91 MET A C 1
ATOM 717 O O . MET A 1 91 ? -11.013 1.280 9.879 1.00 90.81 91 MET A O 1
ATOM 721 N N . GLY A 1 92 ? -10.719 2.830 11.487 1.00 91.56 92 GLY A N 1
ATOM 722 C CA . GLY A 1 92 ? -9.302 2.612 11.705 1.00 91.56 92 GLY A CA 1
ATOM 723 C C . GLY A 1 92 ? -9.024 1.505 12.713 1.00 91.56 92 GLY A C 1
ATOM 724 O O . GLY A 1 92 ? -9.923 0.826 13.211 1.00 91.56 92 GLY A O 1
ATOM 725 N N . PHE A 1 93 ? -7.734 1.341 13.014 1.00 90.00 93 PHE A N 1
ATOM 726 C CA . PHE A 1 93 ? -7.213 0.409 14.025 1.00 90.00 93 PHE A CA 1
ATOM 727 C C . PHE A 1 93 ? -7.632 -1.048 13.815 1.00 90.00 93 PHE A C 1
ATOM 729 O O . PHE A 1 93 ? -7.590 -1.868 14.728 1.00 90.00 93 PHE A O 1
ATOM 736 N N . GLY A 1 94 ? -8.027 -1.384 12.591 1.00 88.75 94 GLY A N 1
ATOM 737 C CA . GLY A 1 94 ? -8.456 -2.711 12.238 1.00 88.75 94 GLY A CA 1
ATOM 738 C C . GLY A 1 94 ? -9.784 -3.183 12.838 1.00 88.75 94 GLY A C 1
ATOM 739 O O . GLY A 1 94 ? -10.029 -4.395 12.857 1.00 88.75 94 GLY A O 1
ATOM 740 N N . VAL A 1 95 ? -10.647 -2.267 13.277 1.00 91.44 95 VAL A N 1
ATOM 741 C CA . VAL A 1 95 ? -11.997 -2.596 13.755 1.00 91.44 95 VAL A CA 1
ATOM 742 C C . VAL A 1 95 ? -12.818 -3.183 12.600 1.00 91.44 95 VAL A C 1
ATOM 744 O O . VAL A 1 95 ? -13.180 -2.485 11.651 1.00 91.44 95 VAL A O 1
ATOM 747 N N . GLY A 1 96 ? -13.081 -4.490 12.660 1.00 88.81 96 GLY A N 1
ATOM 748 C CA . GLY A 1 96 ? -13.845 -5.232 11.663 1.00 88.81 96 GLY A CA 1
ATOM 749 C C . GLY A 1 96 ? -15.348 -5.219 11.941 1.00 88.81 96 GLY A C 1
ATOM 750 O O . GLY A 1 96 ? -15.858 -4.437 12.740 1.00 88.81 96 GLY A O 1
ATOM 751 N N . LYS A 1 97 ? -16.095 -6.100 11.262 1.00 89.19 97 LYS A N 1
ATOM 752 C CA . LYS A 1 97 ? -17.561 -6.190 11.415 1.00 89.19 97 LYS A CA 1
ATOM 753 C C . LYS A 1 97 ? -17.976 -6.701 12.798 1.00 89.19 97 LYS A C 1
ATOM 755 O O . LYS A 1 97 ? -18.957 -6.211 13.350 1.00 89.19 97 LYS A O 1
ATOM 760 N N . VAL A 1 98 ? -17.230 -7.662 13.344 1.00 92.12 98 VAL A N 1
ATOM 761 C CA . VAL A 1 98 ? -17.520 -8.276 14.648 1.00 92.12 98 VAL A CA 1
ATOM 762 C C . VAL A 1 98 ? -17.262 -7.270 15.764 1.00 92.12 98 VAL A C 1
ATOM 764 O O . VAL A 1 98 ? -18.119 -7.050 16.617 1.00 92.12 98 VAL A O 1
ATOM 767 N N . GLU A 1 99 ? -16.112 -6.600 15.715 1.00 93.69 99 GLU A N 1
ATOM 768 C CA . GLU A 1 99 ? -15.739 -5.576 16.683 1.00 93.69 99 GLU A CA 1
ATOM 769 C C . GLU A 1 99 ? -16.679 -4.370 16.590 1.00 93.69 99 GLU A C 1
ATOM 771 O O . GLU A 1 99 ? -17.089 -3.848 17.622 1.00 93.69 99 GLU A O 1
ATOM 776 N N . LYS A 1 100 ? -17.103 -3.975 15.378 1.00 92.12 100 LYS A N 1
ATOM 777 C CA . LYS A 1 100 ? -18.117 -2.927 15.168 1.00 92.12 100 LYS A CA 1
ATOM 778 C C . LYS A 1 100 ? -19.405 -3.226 15.930 1.00 92.12 100 LYS A C 1
ATOM 780 O O . LYS A 1 100 ? -19.936 -2.360 16.622 1.00 92.12 100 LYS A O 1
ATOM 785 N N . GLU A 1 101 ? -19.924 -4.443 15.796 1.00 91.25 101 GLU A N 1
ATOM 786 C CA . GLU A 1 101 ? -21.150 -4.835 16.488 1.00 91.25 101 GLU A CA 1
ATOM 787 C C . GLU A 1 101 ? -20.941 -4.869 18.006 1.00 91.25 101 GLU A C 1
ATOM 789 O O . GLU A 1 101 ? -21.761 -4.343 18.760 1.00 91.25 101 GLU A O 1
ATOM 794 N N . LEU A 1 102 ? -19.824 -5.436 18.463 1.00 92.88 102 LEU A N 1
ATOM 795 C CA . LEU A 1 102 ? -19.512 -5.524 19.884 1.00 92.88 102 LEU A CA 1
ATOM 796 C C . LEU A 1 102 ? -19.405 -4.134 20.529 1.00 92.88 102 LEU A C 1
ATOM 798 O O . LEU A 1 102 ? -20.104 -3.866 21.504 1.00 92.88 102 LEU A O 1
ATOM 802 N N . LEU A 1 103 ? -18.579 -3.253 19.960 1.00 92.25 103 LEU A N 1
ATOM 803 C CA . LEU A 1 103 ? -18.237 -1.942 20.516 1.00 92.25 103 LEU A CA 1
ATOM 804 C C . LEU A 1 103 ? -19.420 -0.980 20.538 1.00 92.25 103 LEU A C 1
ATOM 806 O O . LEU A 1 103 ? -19.593 -0.252 21.509 1.00 92.25 103 LEU A O 1
ATOM 810 N N . PHE A 1 104 ? -20.226 -0.962 19.476 1.00 91.88 104 PHE A N 1
ATOM 811 C CA . PHE A 1 104 ? -21.250 0.068 19.325 1.00 91.88 104 PHE A CA 1
ATOM 812 C C . PHE A 1 104 ? -22.657 -0.413 19.658 1.00 91.88 104 PHE A C 1
ATOM 814 O O . PHE A 1 104 ? -23.478 0.416 20.029 1.00 91.88 104 PHE A O 1
ATOM 821 N N . ARG A 1 105 ? -22.963 -1.714 19.548 1.00 89.50 105 ARG A N 1
ATOM 822 C CA . ARG A 1 105 ? -24.312 -2.240 19.827 1.00 89.50 105 ARG A CA 1
ATOM 823 C C . ARG A 1 105 ? -24.415 -2.906 21.195 1.00 89.50 105 ARG A C 1
ATOM 825 O O . ARG A 1 105 ? -25.381 -2.660 21.908 1.00 89.50 105 ARG A O 1
ATOM 832 N N . LYS A 1 106 ? -23.466 -3.779 21.545 1.00 92.81 106 LYS A N 1
ATOM 833 C CA . LYS A 1 106 ? -23.558 -4.602 22.765 1.00 92.81 106 LYS A CA 1
ATOM 834 C C . LYS A 1 106 ? -22.948 -3.904 23.978 1.00 92.81 106 LYS A C 1
ATOM 836 O O . LYS A 1 106 ? -23.580 -3.847 25.028 1.00 92.81 106 LYS A O 1
ATOM 841 N N . LEU A 1 107 ? -21.748 -3.347 23.825 1.00 92.62 107 LEU A N 1
ATOM 842 C CA . LEU A 1 107 ? -20.974 -2.798 24.936 1.00 92.62 107 LEU A CA 1
ATOM 843 C C . LEU A 1 107 ? -21.655 -1.622 25.664 1.00 92.62 107 LEU A C 1
ATOM 845 O O . LEU A 1 107 ? -21.673 -1.666 26.891 1.00 92.62 107 LEU A O 1
ATOM 849 N N . PRO A 1 108 ? -22.277 -0.629 24.990 1.00 93.19 108 PRO A N 1
ATOM 850 C CA . PRO A 1 108 ? -22.917 0.489 25.691 1.00 93.19 108 PRO A CA 1
ATOM 851 C C . PRO A 1 108 ? -24.070 0.032 26.593 1.00 93.19 108 PRO A C 1
ATOM 853 O O . PRO A 1 108 ? -24.233 0.530 27.702 1.00 93.19 108 PRO A O 1
ATOM 856 N N . MET A 1 109 ? -24.829 -0.974 26.143 1.00 91.00 109 MET A N 1
ATOM 857 C CA . MET A 1 109 ? -25.948 -1.545 26.899 1.00 91.00 109 MET A CA 1
ATOM 858 C C . MET A 1 109 ? -25.461 -2.323 28.122 1.00 91.00 109 MET A C 1
ATOM 860 O O . MET A 1 109 ? -25.987 -2.144 29.215 1.00 91.00 109 MET A O 1
ATOM 864 N N . LEU A 1 110 ? -24.429 -3.154 27.951 1.00 93.25 110 LEU A N 1
ATOM 865 C CA . LEU A 1 110 ? -23.838 -3.913 29.055 1.00 93.25 110 LEU A CA 1
ATOM 866 C C . LEU A 1 110 ? -23.160 -2.996 30.078 1.00 93.25 110 LEU A C 1
ATOM 868 O O . LEU A 1 110 ? -23.276 -3.231 31.276 1.00 93.25 110 LEU A O 1
ATOM 872 N N . SER A 1 111 ? -22.489 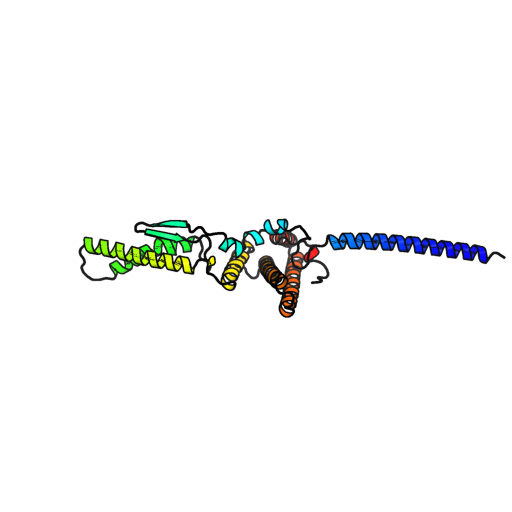-1.937 29.615 1.00 93.00 111 SER A N 1
ATOM 873 C CA . SER A 1 111 ? -21.843 -0.953 30.486 1.00 93.00 111 SER A CA 1
ATOM 874 C C . SER A 1 111 ? -22.871 -0.218 31.342 1.00 93.00 111 SER A C 1
ATOM 876 O O . SER A 1 111 ? -22.711 -0.151 32.557 1.00 93.00 111 SER A O 1
ATOM 878 N N . ALA A 1 112 ? -23.968 0.255 30.740 1.00 91.75 112 ALA A N 1
ATOM 879 C CA . ALA A 1 112 ? -25.042 0.914 31.480 1.00 91.75 112 ALA A CA 1
ATOM 880 C C . ALA A 1 112 ? -25.684 -0.023 32.520 1.00 91.75 112 ALA A C 1
ATOM 882 O O . ALA A 1 112 ? -25.889 0.370 33.668 1.00 91.75 112 ALA A O 1
ATOM 883 N N . GLN A 1 113 ? -25.937 -1.286 32.154 1.00 90.56 113 GLN A N 1
ATOM 884 C CA . GLN A 1 113 ? -26.449 -2.294 33.091 1.00 90.56 113 GLN A CA 1
ATOM 885 C C . GLN A 1 113 ? -25.488 -2.537 34.259 1.00 90.56 113 GLN A C 1
ATOM 887 O O . GLN A 1 113 ? -25.923 -2.591 35.407 1.00 90.56 113 GLN A O 1
ATOM 892 N N . ALA A 1 114 ? -24.186 -2.645 33.984 1.00 92.06 114 ALA A N 1
ATOM 893 C CA . ALA A 1 114 ? -23.172 -2.848 35.012 1.00 92.06 114 ALA A CA 1
ATOM 894 C C . ALA A 1 114 ? -23.096 -1.668 35.995 1.00 92.06 114 ALA A C 1
ATOM 896 O O . ALA A 1 114 ? -22.979 -1.890 37.197 1.00 92.06 114 ALA A O 1
ATOM 897 N N . THR A 1 115 ? -23.213 -0.424 35.515 1.00 89.25 115 THR A N 1
ATOM 898 C CA . THR A 1 115 ? -23.247 0.768 36.381 1.00 89.25 115 THR A CA 1
ATOM 899 C C . THR A 1 115 ? -24.456 0.766 37.313 1.00 89.25 115 THR A C 1
ATOM 901 O O . THR A 1 115 ? -24.324 1.105 38.486 1.00 89.25 115 THR A O 1
ATOM 904 N N . VAL A 1 116 ? -25.625 0.346 36.822 1.00 87.00 116 VAL A N 1
ATOM 905 C CA . VAL A 1 116 ? -26.837 0.250 37.646 1.00 87.00 116 VAL A CA 1
ATOM 906 C C . VAL A 1 116 ? -26.712 -0.860 38.692 1.00 87.00 116 VAL A C 1
ATOM 908 O O . VAL A 1 116 ? -27.051 -0.629 39.848 1.00 87.00 116 VAL A O 1
ATOM 911 N N . LEU A 1 117 ? -26.202 -2.036 38.310 1.00 86.06 117 LEU A N 1
ATOM 912 C CA . LEU A 1 117 ? -26.036 -3.183 39.214 1.00 86.06 117 LEU A CA 1
ATOM 913 C C . LEU A 1 117 ? -24.944 -2.975 40.270 1.00 86.06 117 LEU A C 1
ATOM 915 O O . LEU A 1 117 ? -25.062 -3.515 41.361 1.00 86.06 117 LEU A O 1
ATOM 919 N N . GLY A 1 118 ? -23.890 -2.218 39.956 1.00 84.62 118 GLY A N 1
ATOM 920 C CA . GLY A 1 118 ? -22.793 -1.936 40.888 1.00 84.62 118 GLY A CA 1
ATOM 921 C C . GLY A 1 118 ? -23.128 -0.905 41.970 1.00 84.62 118 GLY A C 1
ATOM 922 O O . GLY A 1 118 ? -22.337 -0.707 42.888 1.00 84.62 118 GLY A O 1
ATOM 923 N N . ASN A 1 119 ? -24.276 -0.232 41.871 1.00 79.12 119 ASN A N 1
ATOM 924 C CA . ASN A 1 119 ? -24.760 0.653 42.921 1.00 79.12 119 ASN A CA 1
ATOM 925 C C . ASN A 1 119 ? -25.580 -0.171 43.927 1.00 79.12 119 ASN A C 1
ATOM 927 O O . ASN A 1 119 ? -26.773 -0.373 43.724 1.00 79.12 119 ASN A O 1
ATOM 931 N N . ASP A 1 120 ? -24.968 -0.577 45.043 1.00 72.25 120 ASP A N 1
ATOM 932 C CA . ASP A 1 120 ? -25.598 -1.355 46.136 1.00 72.25 120 ASP A CA 1
ATOM 933 C C . ASP A 1 120 ? -26.694 -0.593 46.919 1.00 72.25 120 ASP A C 1
ATOM 935 O O . ASP A 1 120 ? -27.116 -0.988 48.008 1.00 72.25 120 ASP A O 1
ATOM 939 N N . VAL A 1 121 ? -27.158 0.544 46.400 1.00 76.81 121 VAL A N 1
ATOM 940 C CA . VAL A 1 121 ? -28.166 1.368 47.060 1.00 76.81 121 VAL A CA 1
ATOM 941 C C . VAL A 1 121 ? -29.546 0.749 46.810 1.00 76.81 121 VAL A C 1
ATOM 943 O O . VAL A 1 121 ? -29.895 0.490 45.659 1.00 76.81 121 VAL A O 1
ATOM 946 N N . PRO A 1 122 ? -30.386 0.546 47.840 1.00 74.50 122 PRO A N 1
ATOM 947 C CA . PRO A 1 122 ? -31.765 0.124 47.633 1.00 74.50 122 PRO A CA 1
ATOM 948 C C . PRO A 1 122 ? -32.545 1.248 46.934 1.00 74.50 122 PRO A C 1
ATOM 950 O O . PRO A 1 122 ? -32.827 2.296 47.517 1.00 74.50 122 PRO A O 1
ATOM 953 N N . VAL A 1 123 ? -32.875 1.041 45.657 1.00 80.56 123 VAL A N 1
ATOM 954 C CA . VAL A 1 123 ? -33.581 2.010 44.807 1.00 80.56 123 VAL A CA 1
ATOM 955 C C . VAL A 1 123 ? -34.943 1.454 44.382 1.00 80.56 123 VAL A C 1
ATOM 957 O O . VAL A 1 123 ? -35.070 0.290 44.011 1.00 80.56 123 VAL A O 1
ATOM 960 N N . THR A 1 124 ? -35.980 2.297 44.389 1.00 87.62 124 THR A N 1
ATOM 961 C CA . THR A 1 124 ? -37.309 1.962 43.850 1.00 87.62 124 THR A CA 1
ATOM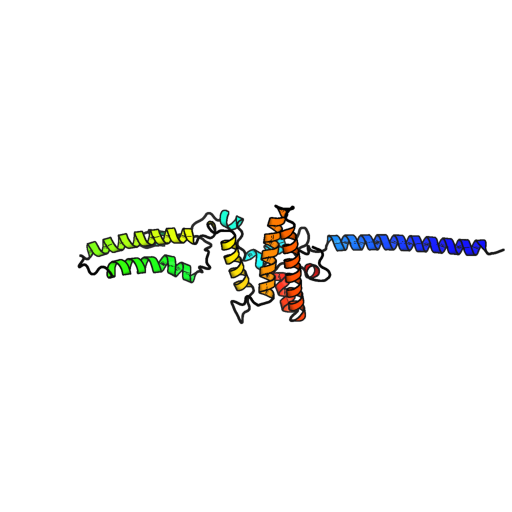 962 C C . THR A 1 124 ? -37.229 1.616 42.360 1.00 87.62 124 THR A C 1
ATOM 964 O O . THR A 1 124 ? -36.522 2.288 41.610 1.00 87.62 124 THR A O 1
ATOM 967 N N . ALA A 1 125 ? -38.024 0.649 41.891 1.00 85.94 125 ALA A N 1
ATOM 968 C CA . ALA A 1 125 ? -38.013 0.189 40.494 1.00 85.94 125 ALA A CA 1
ATOM 969 C C . ALA A 1 125 ? -38.134 1.323 39.452 1.00 85.94 125 ALA A C 1
ATOM 971 O O . ALA A 1 125 ? -37.429 1.319 38.446 1.00 85.94 125 ALA A O 1
ATOM 972 N N . GLN A 1 126 ? -38.973 2.334 39.712 1.00 86.44 126 GLN A N 1
ATOM 973 C CA . GLN A 1 126 ? -39.120 3.501 38.829 1.00 86.44 126 GLN A CA 1
ATOM 974 C C . GLN A 1 126 ? -37.827 4.318 38.720 1.00 86.44 126 GLN A C 1
ATOM 976 O O . GLN A 1 126 ? -37.412 4.688 37.625 1.00 86.44 126 GLN A O 1
ATOM 981 N N . LYS A 1 127 ? -37.158 4.563 39.851 1.00 86.19 127 LYS A N 1
ATOM 982 C CA . LYS A 1 127 ? -35.908 5.323 39.885 1.00 86.19 127 LYS A CA 1
ATOM 983 C C . LYS A 1 127 ? -34.772 4.529 39.235 1.00 86.19 127 LYS A C 1
ATOM 985 O O . LYS A 1 127 ? -33.998 5.101 38.473 1.00 86.19 127 LYS A O 1
ATOM 990 N N . LEU A 1 128 ? -34.744 3.210 39.420 1.00 86.31 128 LEU A N 1
ATOM 991 C CA . LEU A 1 128 ? -33.804 2.319 38.737 1.00 86.31 128 LEU A CA 1
ATOM 992 C C . LEU A 1 128 ? -33.982 2.359 37.210 1.00 86.31 128 LEU A C 1
ATOM 994 O O . LEU A 1 128 ? -32.997 2.479 36.486 1.00 86.31 128 LEU A O 1
ATOM 998 N N . ALA A 1 129 ? -35.225 2.355 36.715 1.00 87.19 129 ALA A N 1
ATOM 999 C CA . ALA A 1 129 ? -35.507 2.488 35.285 1.00 87.19 129 ALA A CA 1
ATOM 1000 C C . ALA A 1 129 ? -35.026 3.835 34.715 1.00 87.19 129 ALA A C 1
ATOM 1002 O O . ALA A 1 129 ? -34.404 3.861 33.653 1.00 87.19 129 ALA A O 1
ATOM 1003 N N . THR A 1 130 ? -35.247 4.942 35.437 1.00 89.00 130 THR A N 1
ATOM 1004 C CA . THR A 1 130 ? -34.752 6.267 35.016 1.00 89.00 130 THR A CA 1
ATOM 1005 C C . THR A 1 130 ? -33.228 6.374 35.048 1.00 89.00 130 THR A C 1
ATOM 1007 O O . THR A 1 130 ? -32.640 7.007 34.176 1.00 89.00 130 THR A O 1
ATOM 1010 N N . MET A 1 131 ? -32.569 5.735 36.021 1.00 87.06 131 MET A N 1
ATOM 1011 C CA . MET A 1 131 ? -31.106 5.689 36.082 1.00 87.06 131 MET A CA 1
ATOM 1012 C C . MET A 1 131 ? -30.550 4.889 34.907 1.00 87.06 131 MET A C 1
ATOM 1014 O O . MET A 1 131 ? -29.657 5.364 34.214 1.00 87.06 131 MET A O 1
ATOM 1018 N N . HIS A 1 132 ? -31.146 3.730 34.613 1.00 88.44 132 HIS A N 1
ATOM 1019 C CA . HIS A 1 132 ? -30.761 2.925 33.462 1.00 88.44 132 HIS A CA 1
ATOM 1020 C C . HIS A 1 132 ? -30.906 3.704 32.149 1.00 88.44 132 HIS A C 1
ATOM 1022 O O . HIS A 1 132 ? -29.976 3.704 31.349 1.00 88.44 132 HIS A O 1
ATOM 1028 N N . SER A 1 133 ? -32.024 4.404 31.912 1.00 89.25 133 SER A N 1
ATOM 1029 C CA . SER A 1 133 ? -32.183 5.197 30.683 1.00 89.25 133 SER A CA 1
ATOM 1030 C C . SER A 1 133 ? -31.136 6.312 30.584 1.00 89.25 133 SER A C 1
ATOM 1032 O O . SER A 1 133 ? -30.476 6.442 29.555 1.00 89.25 133 SER A O 1
ATOM 1034 N N . GLN A 1 134 ? -30.904 7.054 31.668 1.00 90.50 134 GLN A N 1
ATOM 1035 C CA . GLN A 1 134 ? -29.897 8.118 31.700 1.00 90.50 134 GLN A CA 1
ATOM 1036 C C . GLN A 1 134 ? -28.477 7.589 31.465 1.00 90.50 134 GLN A C 1
ATOM 1038 O O . GLN A 1 134 ? -27.703 8.192 30.721 1.00 90.50 134 GLN A O 1
ATOM 1043 N N . ASP A 1 135 ? -28.114 6.462 32.073 1.00 90.94 135 ASP A N 1
ATOM 1044 C CA . ASP A 1 135 ? -26.789 5.876 31.890 1.00 90.94 135 ASP A CA 1
ATOM 1045 C C . ASP A 1 135 ? -26.632 5.279 30.488 1.00 90.94 135 ASP A C 1
ATOM 1047 O O . ASP A 1 135 ? -25.576 5.449 29.876 1.00 90.94 135 ASP A O 1
ATOM 1051 N N . THR A 1 136 ? -27.691 4.704 29.901 1.00 91.44 136 THR A N 1
ATOM 1052 C CA . THR A 1 136 ? -27.653 4.294 28.488 1.00 91.44 136 THR A CA 1
ATOM 1053 C C . THR A 1 136 ? -27.420 5.474 27.546 1.00 91.44 136 THR A C 1
ATOM 1055 O O . THR A 1 136 ? -26.626 5.347 26.618 1.00 91.44 136 THR A O 1
ATOM 1058 N N . GLU A 1 137 ? -28.028 6.640 27.785 1.00 91.56 137 GLU A N 1
ATOM 1059 C CA . GLU A 1 137 ? -27.788 7.846 26.977 1.00 91.56 137 GLU A CA 1
ATOM 1060 C C . GLU A 1 137 ? -26.337 8.334 27.089 1.00 91.56 137 GLU A C 1
ATOM 1062 O O . GLU A 1 137 ? -25.713 8.678 26.079 1.00 91.56 137 GLU A O 1
ATOM 1067 N N . LYS A 1 138 ? -25.758 8.311 28.297 1.00 92.62 138 LYS A N 1
ATOM 1068 C CA . LYS A 1 138 ? -24.345 8.667 28.515 1.00 92.62 138 LYS A CA 1
ATOM 1069 C C . LYS A 1 138 ? -23.404 7.703 27.797 1.00 92.62 138 LYS A C 1
ATOM 1071 O O . LYS A 1 138 ? -22.470 8.149 27.129 1.00 92.62 138 LYS A O 1
ATOM 1076 N N . GLU A 1 139 ? -23.637 6.396 27.904 1.00 93.06 139 GLU A N 1
ATOM 1077 C CA . GLU A 1 139 ? -22.832 5.387 27.205 1.00 93.06 139 GLU A CA 1
ATOM 1078 C C . GLU A 1 139 ? -22.981 5.495 25.681 1.00 93.06 139 GLU A C 1
ATOM 1080 O O . GLU A 1 139 ? -22.004 5.354 24.945 1.00 93.06 139 GLU A O 1
ATOM 1085 N N . LEU A 1 140 ? -24.169 5.853 25.188 1.00 92.44 140 LEU A N 1
ATOM 1086 C CA . LEU A 1 140 ? -24.396 6.152 23.774 1.00 92.44 140 LEU A CA 1
ATOM 1087 C C . LEU A 1 140 ? -23.630 7.392 23.300 1.00 92.44 140 LEU A C 1
ATOM 1089 O O . LEU A 1 140 ? -23.065 7.390 22.202 1.00 92.44 140 LEU A O 1
ATOM 1093 N N . ALA A 1 141 ? -23.566 8.446 24.114 1.00 92.56 141 ALA A N 1
ATOM 1094 C CA . ALA A 1 141 ? -22.765 9.628 23.814 1.00 92.56 141 ALA A CA 1
ATOM 1095 C C . ALA A 1 141 ? -21.263 9.291 23.750 1.00 92.56 141 ALA A C 1
ATOM 1097 O O . ALA A 1 141 ? -20.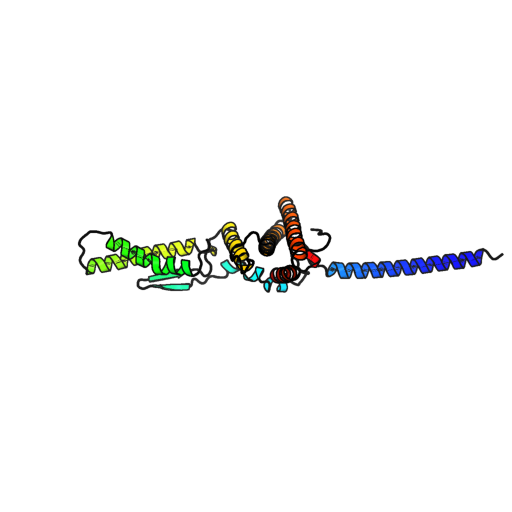578 9.716 22.814 1.00 92.56 141 ALA A O 1
ATOM 1098 N N . LYS A 1 142 ? -20.764 8.460 24.677 1.00 93.81 142 LYS A N 1
ATOM 1099 C CA . LYS A 1 142 ? -19.386 7.934 24.643 1.00 93.81 142 LYS A CA 1
ATOM 1100 C C . LYS A 1 142 ? -19.136 7.093 23.392 1.00 93.81 142 LYS A C 1
ATOM 1102 O O . LYS A 1 142 ? -18.118 7.284 22.731 1.00 93.81 142 LYS A O 1
ATOM 1107 N N . ALA A 1 143 ? -20.074 6.223 23.020 1.00 93.38 143 ALA A N 1
ATOM 1108 C CA . ALA A 1 143 ? -19.985 5.414 21.807 1.00 93.38 143 ALA A CA 1
ATOM 1109 C C . ALA A 1 143 ? -19.912 6.288 20.542 1.00 93.38 143 ALA A C 1
ATOM 1111 O O . ALA A 1 143 ? -19.087 6.038 19.667 1.00 93.38 143 ALA A O 1
ATOM 1112 N N . ASN A 1 144 ? -20.706 7.360 20.463 1.00 92.81 144 ASN A N 1
ATOM 1113 C CA . ASN A 1 144 ? -20.638 8.333 19.370 1.00 92.81 144 ASN A CA 1
ATOM 1114 C C . ASN A 1 144 ? -19.294 9.080 19.324 1.00 92.81 144 ASN A C 1
ATOM 1116 O O . ASN A 1 144 ? -18.731 9.271 18.246 1.00 92.81 144 ASN A O 1
ATOM 1120 N N . ALA A 1 145 ? -18.752 9.491 20.474 1.00 93.25 145 ALA A N 1
ATOM 1121 C CA . ALA A 1 145 ? -17.426 10.108 20.539 1.00 93.25 145 ALA A CA 1
ATOM 1122 C C . ALA A 1 145 ? -16.324 9.129 20.096 1.00 93.25 145 ALA A C 1
ATOM 1124 O O . ALA A 1 145 ? -15.441 9.489 19.318 1.00 93.25 145 ALA A O 1
ATOM 1125 N N . PHE A 1 146 ? -16.418 7.871 20.523 1.00 94.31 146 PHE A N 1
ATOM 1126 C CA . PHE A 1 146 ? -15.493 6.815 20.128 1.00 94.31 146 PHE A CA 1
ATOM 1127 C C . PHE A 1 146 ? -15.580 6.492 18.629 1.00 94.31 146 PHE A C 1
ATOM 1129 O O . PHE A 1 146 ? -14.552 6.309 17.983 1.00 94.31 146 PHE A O 1
ATOM 1136 N N . ALA A 1 147 ? -16.780 6.513 18.041 1.00 93.38 147 ALA A N 1
ATOM 1137 C CA . ALA A 1 147 ? -16.966 6.345 16.600 1.00 93.38 147 ALA A CA 1
ATOM 1138 C C . ALA A 1 147 ? -16.228 7.426 15.797 1.00 93.38 147 ALA A C 1
ATOM 1140 O O . ALA A 1 147 ? -15.594 7.108 14.794 1.00 93.38 147 ALA A O 1
ATOM 1141 N N . LYS A 1 148 ? -16.243 8.682 16.267 1.00 91.50 148 LYS A N 1
ATOM 1142 C CA . LYS A 1 148 ? -15.482 9.781 15.646 1.00 91.50 148 LYS A CA 1
ATOM 1143 C C . LYS A 1 148 ? -13.972 9.570 15.744 1.00 91.50 148 LYS A C 1
ATOM 1145 O O . LYS A 1 148 ? -13.260 9.885 14.797 1.00 91.50 148 LYS A O 1
ATOM 1150 N N . LEU A 1 149 ? -13.484 9.041 16.867 1.00 92.31 149 LEU A N 1
ATOM 1151 C CA . LEU A 1 149 ? -12.061 8.738 17.052 1.00 92.31 149 LEU A CA 1
ATOM 1152 C C . LEU A 1 149 ? -11.589 7.609 16.124 1.00 92.31 149 LEU A C 1
ATOM 1154 O O . LEU A 1 149 ? -10.467 7.639 15.627 1.00 92.31 149 LEU A O 1
ATOM 1158 N N . LEU A 1 150 ? -12.447 6.613 15.901 1.00 92.56 150 LEU A N 1
ATOM 1159 C CA . LEU A 1 150 ? -12.165 5.479 15.026 1.00 92.56 150 LEU A CA 1
ATOM 1160 C C . LEU A 1 150 ? -12.384 5.780 13.539 1.00 92.56 150 LEU A C 1
ATOM 1162 O O . LEU A 1 150 ? -12.035 4.943 12.710 1.00 92.56 150 LEU A O 1
ATOM 1166 N N . ASP A 1 151 ? -12.960 6.923 13.180 1.00 92.06 151 ASP A N 1
ATOM 1167 C CA . ASP A 1 151 ? -13.196 7.285 11.785 1.00 92.06 151 ASP A CA 1
ATOM 1168 C C . ASP A 1 151 ? -11.864 7.490 11.042 1.00 92.06 151 ASP A C 1
ATOM 1170 O O . ASP A 1 151 ? -11.027 8.302 11.448 1.00 92.06 151 ASP A O 1
ATOM 1174 N N . LEU A 1 152 ? -11.662 6.773 9.928 1.00 91.38 152 LEU A N 1
ATOM 1175 C CA . LEU A 1 152 ? -10.460 6.929 9.101 1.00 91.38 152 LEU A CA 1
ATOM 1176 C C . LEU A 1 152 ? -10.334 8.324 8.491 1.00 91.38 152 LEU A C 1
ATOM 1178 O O . LEU A 1 152 ? -9.214 8.737 8.200 1.00 91.38 152 LEU A O 1
ATOM 1182 N N . ARG A 1 153 ? -11.440 9.061 8.338 1.00 90.19 153 ARG A N 1
ATOM 1183 C CA . ARG A 1 153 ? -11.417 10.458 7.875 1.00 90.19 153 ARG A CA 1
ATOM 1184 C C . ARG A 1 153 ? -10.615 11.362 8.812 1.00 90.19 153 ARG A C 1
ATOM 1186 O O . ARG A 1 153 ? -9.998 12.318 8.362 1.00 90.19 153 ARG A O 1
ATOM 1193 N N . ASN A 1 154 ? -10.593 11.030 10.103 1.00 90.19 154 ASN A N 1
ATOM 1194 C CA . ASN A 1 154 ? -9.854 11.769 11.126 1.00 90.19 154 ASN A CA 1
ATOM 1195 C C . ASN A 1 154 ? -8.440 11.206 11.355 1.00 90.19 154 ASN A C 1
ATOM 1197 O O . ASN A 1 154 ? -7.692 11.720 12.189 1.00 90.19 154 ASN A O 1
ATOM 1201 N N . ALA A 1 155 ? -8.062 10.129 10.659 1.00 92.06 155 ALA A N 1
ATOM 1202 C CA . ALA A 1 155 ? -6.770 9.489 10.839 1.00 92.06 155 ALA A CA 1
ATOM 1203 C C . ALA A 1 155 ? -5.656 10.242 10.099 1.00 92.06 155 ALA A C 1
ATOM 1205 O O . ALA A 1 155 ? -5.840 10.793 9.018 1.00 92.06 155 ALA A O 1
ATOM 1206 N N . SER A 1 156 ? -4.443 10.195 10.651 1.00 92.62 156 SER A N 1
ATOM 1207 C CA . SER A 1 156 ? -3.262 10.712 9.958 1.00 92.62 156 SER A CA 1
ATOM 1208 C C . SER A 1 156 ? -2.885 9.843 8.750 1.00 92.62 156 SER A C 1
ATOM 1210 O O . SER A 1 156 ? -3.254 8.667 8.655 1.00 92.62 156 SER A O 1
ATOM 1212 N N . ALA A 1 157 ? -2.010 10.362 7.881 1.00 91.12 157 ALA A N 1
ATOM 1213 C CA . ALA A 1 157 ? -1.429 9.597 6.772 1.00 91.12 157 ALA A CA 1
ATOM 1214 C C . ALA A 1 157 ? -0.737 8.289 7.220 1.00 91.12 157 ALA A C 1
ATOM 1216 O O . ALA A 1 157 ? -0.599 7.348 6.428 1.00 91.12 157 ALA A O 1
ATOM 1217 N N . GLY A 1 158 ? -0.282 8.222 8.478 1.00 92.25 158 GLY A N 1
ATOM 1218 C CA . GLY A 1 158 ? 0.255 7.013 9.101 1.00 92.25 158 GLY A CA 1
ATOM 1219 C C . GLY A 1 158 ? -0.831 5.996 9.460 1.00 92.25 158 GLY A C 1
ATOM 1220 O O . GLY A 1 158 ? -0.640 4.802 9.218 1.00 92.25 158 GLY A O 1
ATOM 1221 N N . GLY A 1 159 ? -1.976 6.465 9.966 1.00 93.25 159 GLY A N 1
ATOM 1222 C CA . GLY A 1 159 ? -3.149 5.643 10.275 1.00 93.25 159 GLY A CA 1
ATOM 1223 C C . GLY A 1 159 ? -3.773 5.023 9.024 1.00 93.25 159 GLY A C 1
ATOM 1224 O O . GLY A 1 159 ? -3.954 3.807 8.970 1.00 93.25 159 GLY A O 1
ATOM 1225 N N . ILE A 1 160 ? -3.968 5.815 7.965 1.00 93.62 160 ILE A N 1
ATOM 1226 C CA . ILE A 1 160 ? -4.434 5.306 6.661 1.00 93.62 160 ILE A CA 1
ATOM 1227 C C . ILE A 1 160 ? -3.445 4.266 6.115 1.00 93.62 160 ILE A C 1
ATOM 1229 O O . ILE A 1 160 ? -3.828 3.193 5.647 1.00 93.62 160 ILE A O 1
ATOM 1233 N N . ALA A 1 161 ? -2.139 4.534 6.233 1.00 94.25 161 ALA A N 1
ATOM 1234 C CA . ALA A 1 161 ? -1.124 3.585 5.793 1.00 94.25 161 ALA A CA 1
ATOM 1235 C C . ALA A 1 161 ? -1.109 2.287 6.613 1.00 94.25 161 ALA A C 1
ATOM 1237 O O . ALA A 1 161 ? -0.787 1.242 6.051 1.00 94.25 161 ALA A O 1
ATOM 1238 N N . TYR A 1 162 ? -1.420 2.334 7.909 1.00 94.50 162 TYR A N 1
ATOM 1239 C CA . TYR A 1 162 ? -1.577 1.137 8.735 1.00 94.50 162 TYR A CA 1
ATOM 1240 C C . TYR A 1 162 ? -2.726 0.266 8.224 1.00 94.50 162 TYR A C 1
ATOM 1242 O O . TYR A 1 162 ? -2.521 -0.927 7.988 1.00 94.50 162 TYR A O 1
ATOM 1250 N N . GLU A 1 163 ? -3.884 0.873 7.964 1.00 94.44 163 GLU A N 1
ATOM 1251 C CA . GLU A 1 163 ? -5.052 0.142 7.479 1.00 94.44 163 GLU A CA 1
ATOM 1252 C C . GLU A 1 163 ? -4.799 -0.457 6.089 1.00 94.44 163 GLU A C 1
ATOM 1254 O O . GLU A 1 163 ? -5.005 -1.651 5.880 1.00 94.44 163 GLU A O 1
ATOM 1259 N N . ASN A 1 164 ? -4.216 0.318 5.169 1.00 96.00 164 ASN A N 1
ATOM 1260 C CA . ASN A 1 164 ? -3.840 -0.174 3.843 1.00 96.00 164 ASN A CA 1
ATOM 1261 C C . ASN A 1 164 ? -2.873 -1.363 3.913 1.00 96.00 164 ASN A C 1
ATOM 1263 O O . ASN A 1 164 ? -3.086 -2.363 3.230 1.00 96.00 164 ASN A O 1
ATOM 1267 N N . ARG A 1 165 ? -1.845 -1.320 4.776 1.00 95.38 165 ARG A N 1
ATOM 1268 C CA . ARG A 1 165 ? -0.940 -2.470 4.969 1.00 95.38 165 ARG A CA 1
ATOM 1269 C C . ARG A 1 165 ? -1.693 -3.706 5.456 1.00 95.38 165 ARG A C 1
ATOM 1271 O O . ARG A 1 165 ? -1.471 -4.791 4.925 1.00 95.38 165 ARG A O 1
ATOM 1278 N N . ARG A 1 166 ? -2.590 -3.553 6.433 1.00 94.38 166 ARG A N 1
ATOM 1279 C CA . ARG A 1 166 ? -3.393 -4.660 6.973 1.00 94.38 166 ARG A CA 1
ATOM 1280 C C . ARG A 1 166 ? -4.295 -5.277 5.904 1.00 94.38 166 ARG A C 1
ATOM 1282 O O . ARG A 1 166 ? -4.341 -6.503 5.775 1.00 94.38 166 ARG A O 1
ATOM 1289 N N . ARG A 1 167 ? -4.966 -4.442 5.109 1.00 94.50 167 ARG A N 1
ATOM 1290 C CA . ARG A 1 167 ? -5.820 -4.887 4.001 1.00 94.50 167 ARG A CA 1
ATOM 1291 C C . ARG A 1 167 ? -5.022 -5.623 2.921 1.00 94.50 167 ARG A C 1
ATOM 1293 O O . ARG A 1 167 ? -5.439 -6.698 2.495 1.00 94.50 167 ARG A O 1
ATOM 1300 N N . ILE A 1 168 ? -3.842 -5.113 2.553 1.00 96.31 168 ILE A N 1
ATOM 1301 C CA . ILE A 1 168 ? -2.925 -5.780 1.612 1.00 96.31 168 ILE A CA 1
ATOM 1302 C C . ILE A 1 168 ? -2.526 -7.164 2.127 1.00 96.31 168 ILE A C 1
ATOM 1304 O O . ILE A 1 168 ? -2.647 -8.143 1.392 1.00 96.31 168 ILE A O 1
ATOM 1308 N N . ILE A 1 169 ? -2.074 -7.263 3.383 1.00 95.38 169 ILE A N 1
ATOM 1309 C CA . ILE A 1 169 ? -1.665 -8.548 3.965 1.00 95.38 169 ILE A CA 1
ATOM 1310 C C . ILE A 1 169 ? -2.835 -9.527 3.907 1.00 95.38 169 ILE A C 1
ATOM 1312 O O . ILE A 1 169 ? -2.670 -10.632 3.402 1.00 95.38 169 ILE A O 1
ATOM 1316 N N . THR A 1 170 ? -4.025 -9.107 4.329 1.00 93.56 170 THR A N 1
ATOM 1317 C CA . THR A 1 170 ? -5.218 -9.967 4.346 1.00 93.56 170 THR A CA 1
ATOM 1318 C C . THR A 1 170 ? -5.585 -10.478 2.947 1.00 93.56 170 THR A C 1
ATOM 1320 O O . THR A 1 170 ? -5.941 -11.642 2.789 1.00 93.56 170 THR A O 1
ATOM 1323 N N . ALA A 1 171 ? -5.466 -9.641 1.914 1.00 94.12 171 ALA A N 1
ATOM 1324 C CA . ALA A 1 171 ? -5.883 -9.993 0.558 1.00 94.12 171 ALA A CA 1
ATOM 1325 C C . ALA A 1 171 ? -4.850 -10.793 -0.254 1.00 94.12 171 ALA A C 1
ATOM 1327 O O . ALA A 1 171 ? -5.222 -11.564 -1.143 1.00 94.12 171 ALA A O 1
ATOM 1328 N N . PHE A 1 172 ? -3.555 -10.596 0.001 1.00 95.06 172 PHE A N 1
ATOM 1329 C CA . PHE A 1 172 ? -2.472 -11.269 -0.731 1.00 95.06 172 PHE A CA 1
ATOM 1330 C C . PHE A 1 172 ? -1.896 -12.483 0.022 1.00 95.06 172 PHE A C 1
ATOM 1332 O O . PHE A 1 172 ? -1.118 -13.253 -0.552 1.00 95.06 172 PHE A O 1
ATOM 1339 N N . SER A 1 173 ? -2.304 -12.695 1.277 1.00 93.25 173 SER A N 1
ATOM 1340 C CA . SER A 1 173 ? -1.964 -13.886 2.065 1.00 93.25 173 SER A CA 1
ATOM 1341 C C . SER A 1 173 ? -2.506 -15.183 1.449 1.00 93.25 173 SER A C 1
ATOM 1343 O O . SER A 1 173 ? -3.344 -15.187 0.545 1.00 93.25 173 SER A O 1
ATOM 1345 N N . GLY A 1 174 ? -1.937 -16.313 1.872 1.00 86.88 174 GLY A N 1
ATOM 1346 C CA . GLY A 1 174 ? -2.321 -17.643 1.394 1.00 86.88 174 GLY A CA 1
ATOM 1347 C C . GLY A 1 174 ? -3.625 -18.150 1.982 1.00 86.88 174 GLY A C 1
ATOM 1348 O O . GLY A 1 174 ? -4.134 -17.629 2.969 1.00 86.88 174 GLY A O 1
ATOM 1349 N N . ARG A 1 175 ? -4.152 -19.220 1.377 1.00 82.19 175 ARG A N 1
ATOM 1350 C CA . ARG A 1 175 ? -5.233 -20.000 1.996 1.00 82.19 175 ARG A CA 1
ATOM 1351 C C . ARG A 1 175 ? -4.742 -20.713 3.258 1.00 82.19 175 ARG A C 1
ATOM 1353 O O . ARG A 1 175 ? -5.490 -20.799 4.221 1.00 82.19 175 ARG A O 1
ATOM 1360 N N . GLU A 1 176 ? -3.489 -21.170 3.242 1.00 83.31 176 GLU A N 1
ATOM 1361 C CA . GLU A 1 176 ? -2.831 -21.874 4.352 1.00 83.31 176 GLU A CA 1
ATOM 1362 C C . GLU A 1 176 ? -2.620 -20.968 5.568 1.00 83.31 176 GLU A C 1
ATOM 1364 O O . GLU A 1 176 ? -2.970 -21.330 6.686 1.00 83.31 176 GLU A O 1
ATOM 1369 N N . ASN A 1 177 ? -2.101 -19.760 5.341 1.00 87.50 177 ASN A N 1
ATOM 1370 C CA . ASN A 1 177 ? -1.932 -18.750 6.373 1.00 87.50 177 ASN A CA 1
ATOM 1371 C C . ASN A 1 177 ? -2.608 -17.450 5.933 1.00 87.50 177 ASN A C 1
ATOM 1373 O O . ASN A 1 177 ? -2.140 -16.787 5.005 1.00 87.50 177 ASN A O 1
ATOM 1377 N N . ARG A 1 178 ? -3.702 -17.091 6.621 1.00 82.75 178 ARG A N 1
ATOM 1378 C CA . ARG A 1 178 ? -4.520 -15.903 6.322 1.00 82.75 178 ARG A CA 1
ATOM 1379 C C . ARG A 1 178 ? -3.861 -14.579 6.718 1.00 82.75 178 ARG A C 1
ATOM 1381 O O . ARG A 1 178 ? -4.373 -13.526 6.345 1.00 82.75 178 ARG A O 1
ATOM 1388 N N . PHE A 1 179 ? -2.751 -14.620 7.454 1.00 89.44 179 PHE A N 1
ATOM 1389 C CA . PHE A 1 179 ? -1.964 -13.445 7.810 1.00 89.44 179 PHE A CA 1
ATOM 1390 C C . PHE A 1 179 ? -0.468 -13.771 7.708 1.00 89.44 179 PHE A C 1
ATOM 1392 O O . PHE A 1 179 ? 0.210 -14.011 8.705 1.00 89.44 179 PHE A O 1
ATOM 1399 N N . ASP A 1 180 ? 0.043 -13.796 6.476 1.00 93.44 180 ASP A N 1
ATOM 1400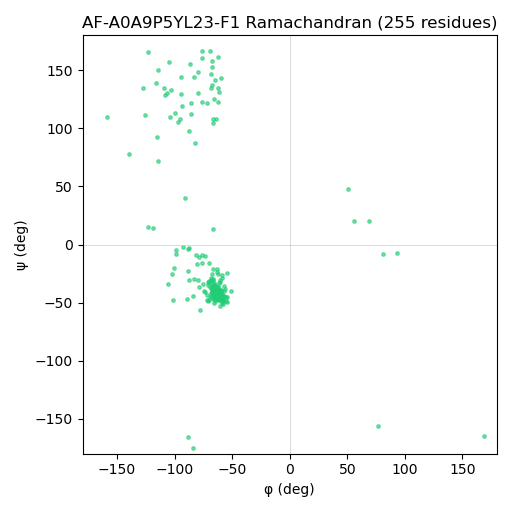 C CA . ASP A 1 180 ? 1.451 -14.071 6.187 1.00 93.44 180 ASP A CA 1
ATOM 1401 C C . ASP A 1 180 ? 2.144 -12.848 5.559 1.00 93.44 180 ASP A C 1
ATOM 1403 O O . ASP A 1 180 ? 2.135 -12.680 4.335 1.00 93.44 180 ASP A O 1
ATOM 1407 N N . PRO A 1 181 ? 2.783 -11.980 6.366 1.00 92.62 181 PRO A N 1
ATOM 1408 C CA . PRO A 1 181 ? 3.541 -10.846 5.843 1.00 92.62 181 PRO A CA 1
ATOM 1409 C C . PRO A 1 181 ? 4.841 -11.264 5.127 1.00 92.62 181 PRO A C 1
ATOM 1411 O O . PRO A 1 181 ? 5.428 -10.457 4.403 1.00 92.62 181 PRO A O 1
ATOM 1414 N N . GLY A 1 182 ? 5.315 -12.501 5.325 1.00 92.88 182 GLY A N 1
ATOM 1415 C CA . GLY A 1 182 ? 6.547 -13.031 4.735 1.00 92.88 182 GLY A CA 1
ATOM 1416 C C . GLY A 1 182 ? 6.387 -13.496 3.287 1.00 92.88 182 GLY A C 1
ATOM 1417 O O . GLY A 1 182 ? 7.378 -13.630 2.566 1.00 92.88 182 GLY A O 1
ATOM 1418 N N . ARG A 1 183 ? 5.150 -13.708 2.834 1.00 95.31 183 ARG A N 1
ATOM 1419 C CA . ARG A 1 183 ? 4.851 -14.201 1.492 1.00 95.31 183 ARG A CA 1
ATOM 1420 C C . ARG A 1 183 ? 5.327 -13.229 0.402 1.00 95.31 183 ARG A C 1
ATOM 1422 O O . ARG A 1 183 ? 5.065 -12.029 0.467 1.00 95.31 183 ARG A O 1
ATOM 1429 N N . SER A 1 184 ? 5.973 -13.746 -0.646 1.00 96.50 184 SER A N 1
ATOM 1430 C CA . SER A 1 184 ? 6.537 -12.933 -1.738 1.00 96.50 184 SER A CA 1
ATOM 1431 C C . SER A 1 184 ? 5.498 -12.038 -2.425 1.00 96.50 184 SER A C 1
ATOM 1433 O O . SER A 1 184 ? 5.779 -10.874 -2.697 1.00 96.50 184 SER A O 1
ATOM 1435 N N . GLU A 1 185 ? 4.283 -12.544 -2.650 1.00 96.00 185 GLU A N 1
ATOM 1436 C CA . GLU A 1 185 ? 3.170 -11.780 -3.224 1.00 96.00 185 GLU A CA 1
ATOM 1437 C C . GLU A 1 185 ? 2.749 -10.608 -2.324 1.00 96.00 185 GLU A C 1
ATOM 1439 O O . GLU A 1 185 ? 2.540 -9.497 -2.810 1.00 96.00 185 GLU A O 1
ATOM 1444 N N . VAL A 1 186 ? 2.680 -10.833 -1.006 1.00 97.50 186 VAL A N 1
ATOM 1445 C CA . VAL A 1 186 ? 2.339 -9.798 -0.017 1.00 97.50 186 VAL A CA 1
ATOM 1446 C C . VAL A 1 186 ? 3.424 -8.726 0.019 1.00 97.50 186 VAL A C 1
ATOM 1448 O O . VAL A 1 186 ? 3.119 -7.536 -0.044 1.00 97.50 186 VAL A O 1
ATOM 1451 N N . GLN A 1 187 ? 4.697 -9.123 0.051 1.00 97.50 187 GLN A N 1
ATOM 1452 C CA . GLN A 1 187 ? 5.812 -8.176 0.028 1.00 97.50 187 GLN A CA 1
ATOM 1453 C C . GLN A 1 187 ? 5.837 -7.349 -1.265 1.00 97.50 187 GLN A C 1
ATOM 1455 O O . GLN A 1 187 ? 6.030 -6.133 -1.213 1.00 97.50 187 GLN A O 1
ATOM 1460 N N . ALA A 1 188 ? 5.593 -7.972 -2.422 1.00 97.44 188 ALA A N 1
ATOM 1461 C CA . ALA A 1 188 ? 5.503 -7.267 -3.699 1.00 97.44 188 ALA A CA 1
ATOM 1462 C C . ALA A 1 188 ? 4.328 -6.271 -3.729 1.00 97.44 188 ALA A C 1
ATOM 1464 O O . ALA A 1 188 ? 4.487 -5.153 -4.232 1.00 97.44 188 ALA A O 1
ATOM 1465 N N . ALA A 1 189 ? 3.181 -6.632 -3.147 1.00 97.69 189 ALA A N 1
ATOM 1466 C CA . ALA A 1 189 ? 2.025 -5.748 -3.013 1.00 97.69 189 ALA A CA 1
ATOM 1467 C C . ALA A 1 189 ? 2.313 -4.546 -2.099 1.00 97.69 189 ALA A C 1
ATOM 1469 O O . ALA A 1 189 ? 2.045 -3.402 -2.473 1.00 97.69 189 ALA A O 1
ATOM 1470 N N . LEU A 1 190 ? 2.938 -4.780 -0.940 1.00 97.75 190 LEU A N 1
ATOM 1471 C CA . LEU A 1 190 ? 3.347 -3.727 -0.004 1.00 97.75 190 LEU A CA 1
ATOM 1472 C C . LEU A 1 190 ? 4.339 -2.748 -0.644 1.00 97.75 190 LEU A C 1
ATOM 1474 O O . LEU A 1 190 ? 4.176 -1.534 -0.514 1.00 97.75 190 LEU A O 1
ATOM 1478 N N . LEU A 1 191 ? 5.334 -3.261 -1.372 1.00 97.75 191 LEU A N 1
ATOM 1479 C CA . LEU A 1 191 ? 6.286 -2.426 -2.106 1.00 97.75 191 LEU A CA 1
ATOM 1480 C C . LEU A 1 191 ? 5.597 -1.643 -3.222 1.00 97.75 191 LEU A C 1
ATOM 1482 O O . LEU A 1 191 ? 5.890 -0.467 -3.401 1.00 97.75 191 LEU A O 1
ATOM 1486 N N . THR A 1 192 ? 4.650 -2.249 -3.940 1.00 97.31 192 THR A N 1
ATOM 1487 C CA . THR A 1 192 ? 3.882 -1.558 -4.989 1.00 97.31 192 THR A CA 1
ATOM 1488 C C . THR A 1 192 ? 3.070 -0.399 -4.416 1.00 97.31 192 THR A C 1
ATOM 1490 O O . THR A 1 192 ? 3.109 0.700 -4.967 1.00 97.31 192 THR A O 1
ATOM 1493 N N . TYR A 1 193 ? 2.414 -0.601 -3.271 1.00 96.75 193 TYR A N 1
ATOM 1494 C CA . TYR A 1 193 ? 1.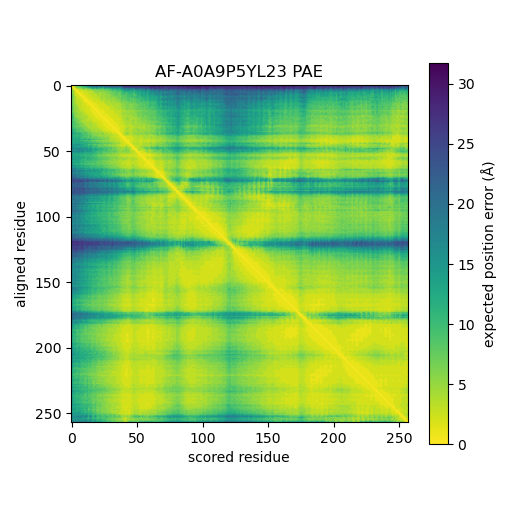726 0.467 -2.545 1.00 96.75 193 TYR A CA 1
ATOM 1495 C C . TYR A 1 193 ? 2.681 1.608 -2.146 1.00 96.75 193 TYR A C 1
ATOM 1497 O O . TYR A 1 193 ? 2.396 2.777 -2.406 1.00 96.75 193 TYR A O 1
ATOM 1505 N N . GLN A 1 194 ? 3.849 1.284 -1.579 1.00 96.69 194 GLN A N 1
ATOM 1506 C CA . GLN A 1 194 ? 4.853 2.287 -1.196 1.00 96.69 194 GLN A CA 1
ATOM 1507 C C . GLN A 1 194 ? 5.418 3.048 -2.401 1.00 96.69 194 GLN A C 1
ATOM 1509 O O . GLN A 1 194 ? 5.558 4.267 -2.338 1.00 96.69 194 GLN A O 1
ATOM 1514 N N . ILE A 1 195 ? 5.712 2.345 -3.499 1.00 96.88 195 ILE A N 1
ATOM 1515 C CA . ILE A 1 195 ? 6.206 2.929 -4.751 1.00 96.88 195 ILE A CA 1
ATOM 1516 C C . ILE A 1 195 ? 5.199 3.944 -5.287 1.00 96.88 195 ILE A C 1
ATOM 1518 O O . ILE A 1 195 ? 5.594 5.060 -5.610 1.00 96.88 195 ILE A O 1
ATOM 1522 N N . ARG A 1 196 ? 3.906 3.598 -5.333 1.00 95.19 196 ARG A N 1
ATOM 1523 C CA . ARG A 1 196 ? 2.859 4.514 -5.811 1.00 95.19 196 ARG A CA 1
ATOM 1524 C C . ARG A 1 196 ? 2.708 5.735 -4.909 1.00 95.19 196 ARG A C 1
ATOM 1526 O O . ARG A 1 196 ? 2.712 6.851 -5.417 1.00 95.19 196 ARG A O 1
ATOM 1533 N N . LYS A 1 197 ? 2.670 5.546 -3.586 1.00 94.69 197 LYS A N 1
ATOM 1534 C CA . LYS A 1 197 ? 2.597 6.658 -2.622 1.00 94.69 197 LYS A CA 1
ATOM 1535 C C . LYS A 1 197 ? 3.804 7.599 -2.720 1.00 94.69 197 LYS A C 1
ATOM 1537 O O . LYS A 1 197 ? 3.669 8.812 -2.603 1.00 94.69 197 LYS A O 1
ATOM 1542 N N . LEU A 1 198 ? 4.999 7.049 -2.920 1.00 95.31 198 LEU A N 1
ATOM 1543 C CA . LEU A 1 198 ? 6.213 7.851 -3.055 1.00 95.31 198 LEU A CA 1
ATOM 1544 C C . LEU A 1 198 ? 6.295 8.531 -4.427 1.00 95.31 198 LEU A C 1
ATOM 1546 O O . LEU A 1 198 ? 6.778 9.654 -4.525 1.00 95.31 198 LEU A O 1
ATOM 1550 N N . TRP A 1 199 ? 5.795 7.879 -5.477 1.00 95.38 199 TRP A N 1
ATOM 1551 C CA . TRP A 1 199 ? 5.688 8.454 -6.814 1.00 95.38 199 TRP A CA 1
ATOM 1552 C C . TRP A 1 199 ? 4.764 9.675 -6.842 1.00 95.38 199 TRP A C 1
ATOM 1554 O O . TRP A 1 199 ? 5.164 10.716 -7.365 1.00 95.38 199 TRP A O 1
ATOM 1564 N N . THR A 1 200 ? 3.574 9.598 -6.235 1.00 93.69 200 THR A N 1
ATOM 1565 C CA . THR A 1 200 ? 2.657 10.750 -6.154 1.00 93.69 200 THR A CA 1
ATOM 1566 C C . THR A 1 200 ? 3.296 11.910 -5.391 1.00 93.69 200 THR A C 1
ATOM 1568 O O . THR A 1 200 ? 3.286 13.041 -5.872 1.00 93.69 200 THR A O 1
ATOM 1571 N N . HIS A 1 201 ? 3.968 11.627 -4.270 1.00 93.94 201 HIS A N 1
ATOM 1572 C CA . HIS A 1 201 ? 4.738 12.631 -3.535 1.00 93.94 201 HIS A CA 1
ATOM 1573 C C . HIS A 1 201 ? 5.827 13.285 -4.405 1.00 93.94 201 HIS A C 1
ATOM 1575 O O . HIS A 1 201 ? 5.873 14.505 -4.525 1.00 93.94 201 HIS A O 1
ATOM 1581 N N . LEU A 1 202 ? 6.675 12.500 -5.074 1.00 95.88 202 LEU A N 1
ATOM 1582 C CA . LEU A 1 202 ? 7.774 13.021 -5.900 1.00 95.88 202 LEU A CA 1
ATOM 1583 C C . LEU A 1 202 ? 7.301 13.777 -7.149 1.00 95.88 202 LEU A C 1
ATOM 1585 O O . LEU A 1 202 ? 8.014 14.654 -7.640 1.00 95.88 202 LEU A O 1
ATOM 1589 N N . THR A 1 203 ? 6.103 13.467 -7.648 1.00 94.38 203 THR A N 1
ATOM 1590 C CA . THR A 1 203 ? 5.489 14.200 -8.765 1.00 94.38 203 THR A CA 1
ATOM 1591 C C . THR A 1 203 ? 5.212 15.652 -8.368 1.00 94.38 203 THR A C 1
ATOM 1593 O O . THR A 1 203 ? 5.507 16.566 -9.144 1.00 94.38 203 THR A O 1
ATOM 1596 N N . ASN A 1 204 ? 4.753 15.859 -7.129 1.00 95.38 204 ASN A N 1
ATOM 1597 C CA . ASN A 1 204 ? 4.531 17.178 -6.535 1.00 95.38 204 ASN A CA 1
ATOM 1598 C C . ASN A 1 204 ? 5.848 17.819 -6.053 1.00 95.38 204 ASN A C 1
ATOM 1600 O O . ASN A 1 204 ? 6.058 19.019 -6.217 1.00 95.38 204 ASN A O 1
ATOM 1604 N N . PHE A 1 205 ? 6.782 17.018 -5.524 1.00 95.88 205 PHE A N 1
ATOM 1605 C CA . PHE A 1 205 ? 8.046 17.473 -4.931 1.00 95.88 205 PHE A CA 1
ATOM 1606 C C . PHE A 1 205 ? 9.274 17.017 -5.732 1.00 95.88 205 PHE A C 1
ATOM 1608 O O . PHE A 1 205 ? 10.082 16.196 -5.299 1.00 95.88 205 PHE A O 1
ATOM 1615 N N . ARG A 1 206 ? 9.471 17.617 -6.911 1.00 94.12 206 ARG A N 1
ATOM 1616 C CA . ARG A 1 206 ? 10.520 17.209 -7.870 1.00 94.12 206 ARG A CA 1
ATOM 1617 C C . ARG A 1 206 ? 11.966 17.362 -7.372 1.00 94.12 206 ARG A C 1
ATOM 1619 O O . ARG A 1 206 ? 12.870 16.749 -7.935 1.00 94.12 206 ARG A O 1
ATOM 1626 N N . ARG A 1 207 ? 12.204 18.203 -6.357 1.00 95.94 207 ARG A N 1
ATOM 1627 C CA . ARG A 1 207 ? 13.546 18.499 -5.814 1.00 95.94 207 ARG A CA 1
ATOM 1628 C C . ARG A 1 207 ? 13.996 17.531 -4.715 1.00 95.94 207 ARG A C 1
ATOM 1630 O O . ARG A 1 207 ? 15.131 17.635 -4.257 1.00 95.94 207 ARG A O 1
ATOM 1637 N N . ASP A 1 208 ? 13.159 16.579 -4.313 1.00 96.75 208 ASP A N 1
ATOM 1638 C CA . ASP A 1 208 ? 13.511 15.615 -3.272 1.00 96.75 208 ASP A CA 1
ATOM 1639 C C . ASP A 1 208 ? 14.341 14.441 -3.825 1.00 96.75 208 ASP A C 1
ATOM 1641 O O . ASP A 1 208 ? 13.853 13.380 -4.230 1.00 96.75 208 ASP A O 1
ATOM 1645 N N . ILE A 1 209 ? 15.657 14.650 -3.859 1.00 95.12 209 ILE A N 1
ATOM 1646 C CA . ILE A 1 209 ? 16.621 13.682 -4.393 1.00 95.12 209 ILE A CA 1
ATOM 1647 C C . ILE A 1 209 ? 16.743 12.453 -3.475 1.00 95.12 209 ILE A C 1
ATOM 1649 O O . ILE A 1 209 ? 16.949 11.335 -3.964 1.00 95.12 209 ILE A O 1
ATOM 1653 N N . GLY A 1 210 ? 16.604 12.640 -2.158 1.00 96.31 210 GLY A N 1
ATOM 1654 C CA . GLY A 1 210 ? 16.718 11.572 -1.165 1.00 96.31 210 GLY A CA 1
ATOM 1655 C C . GLY A 1 210 ? 15.605 10.542 -1.327 1.00 96.31 210 GLY A C 1
ATOM 1656 O O . GLY A 1 210 ? 15.875 9.343 -1.468 1.00 96.31 210 GLY A O 1
ATOM 1657 N N . ASN A 1 211 ? 14.365 11.017 -1.429 1.00 95.06 211 ASN A N 1
ATOM 1658 C CA . ASN A 1 211 ? 13.209 10.161 -1.660 1.00 95.06 211 ASN A CA 1
ATOM 1659 C C . ASN A 1 211 ? 13.222 9.524 -3.053 1.00 95.06 211 ASN A C 1
ATOM 1661 O O . ASN A 1 211 ? 12.872 8.351 -3.185 1.00 95.06 211 ASN A O 1
ATOM 1665 N N . ARG A 1 212 ? 13.745 10.200 -4.086 1.00 95.88 212 ARG A N 1
ATOM 1666 C CA . ARG A 1 212 ? 13.946 9.580 -5.411 1.00 95.88 212 ARG A CA 1
ATOM 1667 C C . ARG A 1 212 ? 14.915 8.392 -5.364 1.00 95.88 212 ARG A C 1
ATOM 1669 O O . ARG A 1 212 ? 14.679 7.366 -6.005 1.00 95.88 212 ARG A O 1
ATOM 1676 N N . ARG A 1 213 ? 15.987 8.482 -4.566 1.00 95.94 213 ARG A N 1
ATOM 1677 C CA . ARG A 1 213 ? 16.885 7.339 -4.311 1.00 95.94 213 ARG A CA 1
ATOM 1678 C C . ARG A 1 213 ? 16.150 6.212 -3.579 1.00 95.94 213 ARG A C 1
ATOM 1680 O O . ARG A 1 213 ? 16.363 5.045 -3.910 1.00 95.94 213 ARG A O 1
ATOM 1687 N N . GLY A 1 214 ? 15.296 6.552 -2.613 1.00 96.88 214 GLY A N 1
ATOM 1688 C CA . GLY A 1 214 ? 14.414 5.606 -1.924 1.00 96.88 214 GLY A CA 1
ATOM 1689 C C . GLY A 1 214 ? 13.488 4.863 -2.889 1.00 96.88 214 GLY A C 1
ATOM 1690 O O . GLY A 1 214 ? 13.471 3.634 -2.891 1.00 96.88 214 GLY A O 1
ATOM 1691 N N . LEU A 1 215 ? 12.817 5.591 -3.786 1.00 97.19 215 LEU A N 1
ATOM 1692 C CA . LEU A 1 215 ? 11.944 5.032 -4.821 1.00 97.19 215 LEU A CA 1
ATOM 1693 C C . LEU A 1 215 ? 12.681 4.004 -5.680 1.00 97.19 215 LEU A C 1
ATOM 1695 O O . LEU A 1 215 ? 12.205 2.882 -5.846 1.00 97.19 215 LEU A O 1
ATOM 1699 N N . ARG A 1 216 ? 13.880 4.348 -6.166 1.00 96.12 216 ARG A N 1
ATOM 1700 C CA . ARG A 1 216 ? 14.696 3.426 -6.966 1.00 96.12 216 ARG A CA 1
ATOM 1701 C C . ARG A 1 216 ? 14.986 2.131 -6.207 1.00 96.12 216 ARG A C 1
ATOM 1703 O O . ARG A 1 216 ? 14.842 1.056 -6.785 1.00 96.12 216 ARG A O 1
ATOM 1710 N N . LYS A 1 217 ? 15.354 2.210 -4.922 1.00 97.00 217 LYS A N 1
ATOM 1711 C CA . LYS A 1 217 ? 15.600 1.020 -4.089 1.00 97.00 217 LYS A CA 1
ATOM 1712 C C . LYS A 1 217 ? 14.353 0.143 -3.964 1.00 97.00 217 LYS A C 1
ATOM 1714 O O . LYS A 1 217 ? 14.461 -1.067 -4.147 1.00 97.00 217 LYS A O 1
ATOM 1719 N N . LEU A 1 218 ? 13.186 0.741 -3.713 1.00 97.50 218 LEU A N 1
ATOM 1720 C CA . LEU A 1 218 ? 11.920 0.009 -3.587 1.00 97.50 218 LEU A CA 1
ATOM 1721 C C . LEU A 1 218 ? 11.557 -0.731 -4.879 1.00 97.50 218 LEU A C 1
ATOM 1723 O O . LEU A 1 218 ? 11.190 -1.904 -4.836 1.00 97.50 218 LEU A O 1
ATOM 1727 N N . VAL A 1 219 ? 11.718 -0.077 -6.032 1.00 97.38 219 VAL A N 1
ATOM 1728 C CA . VAL A 1 219 ? 11.452 -0.680 -7.348 1.00 97.38 219 VAL A CA 1
ATOM 1729 C C . VAL A 1 219 ? 12.356 -1.889 -7.600 1.00 97.38 219 VAL A C 1
ATOM 1731 O O . VAL A 1 219 ? 11.872 -2.958 -7.975 1.00 97.38 219 VAL A O 1
ATOM 1734 N N . HIS A 1 220 ? 13.655 -1.766 -7.313 1.00 96.75 220 HIS A N 1
ATOM 1735 C CA . HIS A 1 220 ? 14.601 -2.876 -7.452 1.00 96.75 220 HIS A CA 1
ATOM 1736 C C . HIS A 1 220 ? 14.301 -4.018 -6.472 1.00 96.75 220 HIS A C 1
ATOM 1738 O O . HIS A 1 220 ? 14.386 -5.190 -6.840 1.00 96.75 220 HIS A O 1
ATOM 1744 N N . GLN A 1 221 ? 13.913 -3.698 -5.234 1.00 97.31 221 GLN A N 1
ATOM 1745 C CA . GLN A 1 221 ? 13.522 -4.692 -4.237 1.00 97.31 221 GLN A CA 1
ATOM 1746 C C . GLN A 1 221 ? 12.266 -5.461 -4.671 1.00 97.31 221 GLN A C 1
ATOM 1748 O O . GLN A 1 221 ? 12.255 -6.691 -4.595 1.00 97.31 221 GLN A O 1
ATOM 1753 N N . ARG A 1 222 ? 11.246 -4.763 -5.193 1.00 97.88 222 ARG A N 1
ATOM 1754 C CA . ARG A 1 222 ? 10.035 -5.388 -5.746 1.00 97.88 222 ARG A CA 1
ATOM 1755 C C . ARG A 1 222 ? 10.399 -6.340 -6.876 1.00 97.88 222 ARG A C 1
ATOM 1757 O O . ARG A 1 222 ? 9.961 -7.487 -6.874 1.00 97.88 222 ARG A O 1
ATOM 1764 N N . ALA A 1 223 ? 11.242 -5.891 -7.803 1.00 96.56 223 ALA A N 1
ATOM 1765 C CA . ALA A 1 223 ? 11.662 -6.720 -8.920 1.00 96.56 223 ALA A CA 1
ATOM 1766 C C . ALA A 1 223 ? 12.447 -7.960 -8.473 1.00 96.56 223 ALA A C 1
ATOM 1768 O O . ALA A 1 223 ? 12.227 -9.042 -9.006 1.00 96.56 223 ALA A O 1
ATOM 1769 N N . LYS A 1 224 ? 13.314 -7.840 -7.460 1.00 96.56 224 LYS A N 1
ATOM 1770 C CA . LYS A 1 224 ? 14.032 -8.985 -6.880 1.00 96.56 224 LYS A CA 1
ATOM 1771 C C . LYS A 1 224 ? 13.069 -10.032 -6.313 1.00 96.56 224 LYS A C 1
ATOM 1773 O O . LYS A 1 224 ? 13.244 -11.219 -6.579 1.00 96.56 224 LYS A O 1
ATOM 1778 N N . ILE A 1 225 ? 12.052 -9.601 -5.565 1.00 97.31 225 ILE A N 1
ATOM 1779 C CA . ILE A 1 225 ? 11.043 -10.497 -4.977 1.00 97.31 225 ILE A CA 1
ATOM 1780 C C . ILE A 1 225 ? 10.211 -11.175 -6.068 1.00 97.31 225 ILE A C 1
ATOM 1782 O O . ILE A 1 225 ? 9.989 -12.381 -6.012 1.00 97.31 225 ILE A O 1
ATOM 1786 N N . LEU A 1 226 ? 9.796 -10.425 -7.087 1.00 97.25 226 LEU A N 1
ATOM 1787 C CA . LEU A 1 226 ? 9.016 -10.967 -8.197 1.00 97.25 226 LEU A CA 1
ATOM 1788 C C . LEU A 1 226 ? 9.833 -11.932 -9.074 1.00 97.25 226 LEU A C 1
ATOM 1790 O O . LEU A 1 226 ? 9.314 -12.972 -9.464 1.00 97.25 226 LEU A O 1
ATOM 1794 N N . LYS A 1 227 ? 11.123 -11.659 -9.313 1.00 96.50 227 LYS A N 1
ATOM 1795 C CA . LYS A 1 227 ? 12.043 -12.600 -9.982 1.00 96.50 227 LYS A CA 1
ATOM 1796 C C . LYS A 1 227 ? 12.227 -13.887 -9.170 1.00 96.50 227 LYS A C 1
ATOM 1798 O O . LYS A 1 227 ? 12.228 -14.971 -9.742 1.00 96.50 227 LYS A O 1
ATOM 1803 N N . TYR A 1 228 ? 12.338 -13.781 -7.843 1.00 96.69 228 TYR A N 1
ATOM 1804 C CA . TYR A 1 228 ? 12.365 -14.956 -6.965 1.00 96.69 228 TYR A CA 1
ATOM 1805 C C . TYR A 1 228 ? 11.071 -15.772 -7.074 1.00 96.69 228 TYR A C 1
ATOM 1807 O O . TYR A 1 228 ? 11.132 -16.990 -7.228 1.00 96.69 228 TYR A O 1
ATOM 1815 N N . LEU A 1 229 ? 9.911 -15.106 -7.050 1.00 96.56 229 LEU A N 1
ATOM 1816 C CA . LEU A 1 229 ? 8.617 -15.769 -7.196 1.00 96.56 229 LEU A CA 1
ATOM 1817 C C . LEU A 1 229 ? 8.506 -16.483 -8.547 1.00 96.56 229 LEU A C 1
ATOM 1819 O O . LEU A 1 229 ? 8.133 -17.647 -8.559 1.00 96.56 229 LEU A O 1
ATOM 1823 N N . LYS A 1 230 ? 8.917 -15.839 -9.647 1.00 96.69 230 LYS A N 1
ATOM 1824 C CA . LYS A 1 230 ? 8.946 -16.437 -10.992 1.00 96.69 230 LYS A CA 1
ATOM 1825 C C . LYS A 1 230 ? 9.765 -17.727 -11.040 1.00 96.69 230 LYS A C 1
ATOM 1827 O O . LYS A 1 230 ? 9.317 -18.710 -11.618 1.00 96.69 230 LYS A O 1
ATOM 1832 N N . ASN A 1 231 ? 10.947 -17.728 -10.420 1.00 96.44 231 ASN A N 1
ATOM 1833 C CA . ASN A 1 231 ? 11.816 -18.908 -10.376 1.00 96.44 231 ASN A CA 1
ATOM 1834 C C . ASN A 1 231 ? 11.231 -20.042 -9.525 1.00 96.44 231 ASN A C 1
ATOM 1836 O O . ASN A 1 231 ? 11.544 -21.204 -9.764 1.00 96.44 231 ASN A O 1
ATOM 1840 N N . LYS A 1 232 ? 10.429 -19.706 -8.510 1.00 96.12 232 LYS A N 1
ATOM 1841 C CA . LYS A 1 232 ? 9.815 -20.682 -7.608 1.00 96.12 232 LYS A CA 1
ATOM 1842 C C . LYS A 1 232 ? 8.521 -21.264 -8.177 1.00 96.12 232 LYS A C 1
ATOM 1844 O O . LYS A 1 232 ? 8.296 -22.460 -8.050 1.00 96.12 232 LYS A O 1
ATOM 1849 N N . ASP A 1 233 ? 7.668 -20.417 -8.743 1.00 96.19 233 ASP A N 1
ATOM 1850 C CA . ASP A 1 233 ? 6.370 -20.784 -9.300 1.00 96.19 233 ASP A CA 1
ATOM 1851 C C . ASP A 1 233 ? 5.905 -19.719 -10.309 1.00 96.19 233 ASP A C 1
ATOM 1853 O O . ASP A 1 233 ? 5.543 -18.591 -9.951 1.00 96.19 233 ASP A O 1
ATOM 1857 N N . LEU A 1 234 ? 5.905 -20.099 -11.588 1.00 96.25 234 LEU A N 1
ATOM 1858 C CA . LEU A 1 234 ? 5.536 -19.218 -12.693 1.00 96.25 234 LEU A CA 1
ATOM 1859 C C . LEU A 1 234 ? 4.051 -18.823 -12.655 1.00 96.25 234 LEU A C 1
ATOM 1861 O O . LEU A 1 234 ? 3.723 -17.665 -12.900 1.00 96.25 234 LEU A O 1
ATOM 1865 N N . ASN A 1 235 ? 3.158 -19.744 -12.289 1.00 96.25 235 ASN A N 1
ATOM 1866 C CA . ASN A 1 235 ? 1.719 -19.482 -12.261 1.00 96.25 235 ASN A CA 1
ATOM 1867 C C . ASN A 1 235 ? 1.372 -18.484 -11.140 1.00 96.25 235 ASN A C 1
ATOM 1869 O O . ASN A 1 235 ? 0.628 -17.517 -11.329 1.00 96.25 235 ASN A O 1
ATOM 1873 N N . ARG A 1 236 ? 1.997 -18.642 -9.966 1.00 95.12 236 ARG A N 1
ATOM 1874 C CA . ARG A 1 236 ? 1.886 -17.653 -8.877 1.00 95.12 236 ARG A CA 1
ATOM 1875 C C . ARG A 1 236 ? 2.436 -16.288 -9.269 1.00 95.12 236 ARG A C 1
ATOM 1877 O O . ARG A 1 236 ? 1.895 -15.269 -8.849 1.00 95.12 236 ARG A O 1
ATOM 1884 N N . TYR A 1 237 ? 3.507 -16.254 -10.053 1.00 97.12 237 TYR A N 1
ATOM 1885 C CA . TYR A 1 237 ? 4.068 -15.008 -10.558 1.00 97.12 237 TYR A CA 1
ATOM 1886 C C . TYR A 1 237 ? 3.112 -14.291 -11.520 1.00 97.12 237 TYR A C 1
ATOM 1888 O O . TYR A 1 237 ? 2.816 -13.118 -11.298 1.00 97.12 237 TYR A O 1
ATOM 1896 N N . GLU A 1 238 ? 2.579 -14.981 -12.528 1.00 96.19 238 GLU A N 1
ATOM 1897 C CA . GLU A 1 238 ? 1.653 -14.398 -13.510 1.00 96.19 238 GLU A CA 1
ATOM 1898 C C . GLU A 1 238 ? 0.360 -13.898 -12.856 1.00 96.19 238 GLU A C 1
ATOM 1900 O O . GLU A 1 238 ? -0.073 -12.767 -13.090 1.00 96.19 238 GLU A O 1
ATOM 1905 N N . THR A 1 239 ? -0.214 -14.696 -11.951 1.00 95.94 239 THR A N 1
ATOM 1906 C CA . THR A 1 239 ? -1.385 -14.277 -11.170 1.00 95.94 239 THR A CA 1
ATOM 1907 C C . THR A 1 239 ? -1.069 -13.079 -10.275 1.00 95.94 239 THR A C 1
ATOM 1909 O O . THR A 1 239 ? -1.865 -12.145 -10.195 1.00 95.94 239 THR A O 1
ATOM 1912 N N . CYS A 1 240 ? 0.101 -13.044 -9.630 1.00 96.06 240 CYS A N 1
ATOM 1913 C CA . CYS A 1 240 ? 0.518 -11.902 -8.819 1.00 96.06 240 CYS A CA 1
ATOM 1914 C C . CYS A 1 240 ? 0.679 -10.625 -9.659 1.00 96.06 240 CYS A C 1
ATOM 1916 O O . CYS A 1 240 ? 0.203 -9.571 -9.241 1.00 96.06 240 CYS A O 1
ATOM 1918 N N . LEU A 1 241 ? 1.281 -10.711 -10.849 1.00 95.88 241 LEU A N 1
ATOM 1919 C CA . LEU A 1 241 ? 1.410 -9.578 -11.766 1.00 95.88 241 LEU A CA 1
ATOM 1920 C C . LEU A 1 241 ? 0.050 -8.995 -12.161 1.00 95.88 241 LEU A C 1
ATOM 1922 O O . LEU A 1 241 ? -0.142 -7.783 -12.055 1.00 95.88 241 LEU A O 1
ATOM 1926 N N . ALA A 1 242 ? -0.906 -9.849 -12.539 1.00 94.81 242 ALA A N 1
ATOM 1927 C CA . ALA A 1 242 ? -2.258 -9.420 -12.891 1.00 94.81 242 ALA A CA 1
ATOM 1928 C C . ALA A 1 242 ? -2.944 -8.697 -11.718 1.00 94.81 242 ALA A C 1
ATOM 1930 O O . ALA A 1 242 ? -3.469 -7.595 -11.877 1.00 94.81 242 ALA A O 1
ATOM 1931 N N . ARG A 1 243 ? -2.850 -9.260 -10.505 1.00 95.50 243 ARG A N 1
ATOM 1932 C CA . ARG A 1 243 ? -3.431 -8.675 -9.281 1.00 95.50 243 ARG A CA 1
ATOM 1933 C C . ARG A 1 243 ? -2.785 -7.361 -8.841 1.00 95.50 243 ARG A C 1
ATOM 1935 O O . ARG A 1 243 ? -3.397 -6.620 -8.079 1.00 95.50 243 ARG A O 1
ATOM 1942 N N . LEU A 1 244 ? -1.555 -7.085 -9.277 1.00 95.38 244 LEU A N 1
ATOM 1943 C CA . LEU A 1 244 ? -0.835 -5.831 -9.019 1.00 95.38 244 LEU A CA 1
ATOM 1944 C C . LEU A 1 244 ? -0.914 -4.840 -10.191 1.00 95.38 244 LEU A C 1
ATOM 1946 O O . LEU A 1 244 ? -0.412 -3.722 -10.061 1.00 95.38 244 LEU A O 1
ATOM 1950 N N . ALA A 1 245 ? -1.521 -5.249 -11.313 1.00 95.00 245 ALA A N 1
ATOM 1951 C CA . ALA A 1 245 ? -1.501 -4.544 -12.594 1.00 95.00 245 ALA A CA 1
ATOM 1952 C C . ALA A 1 245 ? -0.079 -4.167 -13.048 1.00 95.00 245 ALA A C 1
ATOM 1954 O O . ALA A 1 245 ? 0.194 -3.028 -13.431 1.00 95.00 245 ALA A O 1
ATOM 1955 N N . LEU A 1 246 ? 0.839 -5.134 -12.977 1.00 94.38 246 LEU A N 1
ATOM 1956 C CA . LEU A 1 246 ? 2.218 -4.996 -13.442 1.00 94.38 246 LEU A CA 1
ATOM 1957 C C . LEU A 1 246 ? 2.431 -5.827 -14.707 1.00 94.38 246 LEU A C 1
ATOM 1959 O O . LEU A 1 246 ? 2.064 -6.998 -14.753 1.00 94.38 246 LEU A O 1
ATOM 1963 N N . GLU A 1 247 ? 3.080 -5.250 -15.713 1.00 92.75 247 GLU A N 1
ATOM 1964 C CA . GLU A 1 247 ? 3.531 -6.003 -16.886 1.00 92.75 247 GLU A CA 1
ATOM 1965 C C . GLU A 1 247 ? 4.879 -6.683 -16.605 1.00 92.75 247 GLU A C 1
ATOM 1967 O O . GLU A 1 247 ? 5.739 -6.119 -15.921 1.00 92.75 247 GLU A O 1
ATOM 1972 N N . SER A 1 248 ? 5.097 -7.885 -17.144 1.00 91.94 248 SER A N 1
ATOM 1973 C CA . SER A 1 248 ? 6.338 -8.653 -16.942 1.00 91.94 248 SER A CA 1
ATOM 1974 C C . SER A 1 248 ? 7.585 -7.871 -17.369 1.00 91.94 248 SER A C 1
ATOM 1976 O O . SER A 1 248 ? 8.589 -7.860 -16.657 1.00 91.94 248 SER A O 1
ATOM 1978 N N . GLU A 1 249 ? 7.493 -7.111 -18.463 1.00 90.88 249 GLU A N 1
ATOM 1979 C CA . GLU A 1 249 ? 8.564 -6.241 -18.964 1.00 90.88 249 GLU A CA 1
ATOM 1980 C C . GLU A 1 249 ? 9.009 -5.166 -17.957 1.00 90.88 249 GLU A C 1
ATOM 1982 O O . GLU A 1 249 ? 10.156 -4.734 -18.000 1.00 90.88 249 GLU A O 1
ATOM 1987 N N . SER A 1 250 ? 8.140 -4.744 -17.029 1.00 91.56 250 SER A N 1
ATOM 1988 C CA . SER A 1 250 ? 8.490 -3.754 -15.993 1.00 91.56 250 SER A CA 1
ATOM 1989 C C . SER A 1 250 ? 9.338 -4.335 -14.854 1.00 91.56 250 SER A C 1
ATOM 1991 O O . SER A 1 250 ? 9.924 -3.600 -14.058 1.00 91.56 250 SER A O 1
ATOM 1993 N N . VAL A 1 251 ? 9.384 -5.663 -14.757 1.00 91.44 251 VAL A N 1
ATOM 1994 C CA . VAL A 1 251 ? 10.092 -6.419 -13.719 1.00 91.44 251 VAL A CA 1
ATOM 1995 C C . VAL A 1 251 ? 11.357 -7.054 -14.290 1.00 91.44 251 VAL A C 1
ATOM 1997 O O . VAL A 1 251 ? 12.363 -7.205 -13.590 1.00 91.44 251 VAL A O 1
ATOM 2000 N N . GLU A 1 252 ? 11.298 -7.457 -15.554 1.00 88.94 252 GLU A N 1
ATOM 2001 C CA . GLU A 1 252 ? 12.343 -8.197 -16.242 1.00 88.94 252 GLU A CA 1
ATOM 2002 C C . GLU A 1 252 ? 13.402 -7.287 -16.877 1.00 88.94 252 GLU A C 1
ATOM 2004 O O . GLU A 1 252 ? 13.172 -6.122 -17.178 1.00 88.94 252 GLU A O 1
ATOM 2009 N N . GLY A 1 253 ? 14.607 -7.833 -17.062 1.00 85.88 253 GLY A N 1
ATOM 2010 C CA . GLY A 1 253 ? 15.728 -7.096 -17.648 1.00 85.88 253 GLY A CA 1
ATOM 2011 C C . GLY A 1 253 ? 16.406 -6.097 -16.704 1.00 85.88 253 GLY A C 1
ATOM 2012 O O . GLY A 1 253 ? 16.405 -6.266 -15.475 1.00 85.88 253 GLY A O 1
ATOM 2013 N N . GLU A 1 254 ? 17.053 -5.107 -17.324 1.00 85.75 254 GLU A N 1
ATOM 2014 C CA . GLU A 1 254 ? 17.746 -3.995 -16.673 1.00 85.75 254 GLU A CA 1
ATOM 2015 C C . GLU A 1 254 ? 16.757 -2.865 -16.376 1.00 85.75 254 GLU A C 1
ATOM 2017 O O . GLU A 1 254 ? 16.090 -2.342 -17.271 1.00 85.75 254 GLU A O 1
ATOM 2022 N N . LEU A 1 255 ? 16.658 -2.503 -15.099 1.00 87.25 255 LEU A N 1
ATOM 2023 C CA . LEU A 1 255 ? 15.679 -1.542 -14.608 1.00 87.25 255 LEU A CA 1
ATOM 2024 C C . LEU A 1 255 ? 16.322 -0.164 -14.501 1.00 87.25 255 LEU A C 1
ATOM 2026 O O . LEU A 1 255 ? 17.083 0.112 -13.573 1.00 87.25 255 LEU A O 1
ATOM 2030 N N . VAL A 1 256 ? 15.979 0.713 -15.438 1.00 85.44 256 VAL A N 1
ATOM 2031 C CA . VAL A 1 256 ? 16.412 2.111 -15.416 1.00 85.44 256 VAL A CA 1
ATOM 2032 C C . VAL A 1 256 ? 15.269 2.962 -14.863 1.00 85.44 256 VAL A C 1
ATOM 2034 O O . VAL A 1 256 ? 14.205 3.048 -15.473 1.00 85.44 256 VAL A O 1
ATOM 2037 N N . VAL A 1 257 ? 15.492 3.538 -13.674 1.00 81.44 257 VAL A N 1
ATOM 2038 C CA . VAL A 1 257 ? 14.530 4.361 -12.909 1.00 81.44 257 VAL A CA 1
ATOM 2039 C C . VAL A 1 257 ? 15.040 5.780 -12.734 1.00 81.44 257 VAL A C 1
ATOM 2041 O O . VAL A 1 257 ? 16.138 5.937 -12.129 1.00 81.44 257 VAL A O 1
#

Nearest PDB structures (foldseek):
  8d8l-assembly1_O  TM=7.831E-01  e=6.207E-08  Saccharomyces cerevisiae
  8om4-assembly1_O  TM=7.377E-01  e=9.372E-08  Saccharomyces cerevisiae
  5mrf-assembly1_OO  TM=7.924E-01  e=2.137E-07  Saccharomyces cerevisiae
  8d8k-assembly1_O  TM=7.833E-01  e=3.766E-07  Saccharomyces cerevisiae
  8any-assembly1_AL  TM=8.944E-01  e=2.794E-03  Homo sapiens